Protein AF-0000000079680017 (afdb_homodimer)

Radius of gyration: 21.48 Å; Cα contacts (8 Å, |Δi|>4): 346; chains: 2; bounding box: 79×41×49 Å

Structure (mmCIF, N/CA/C/O backbone):
data_AF-0000000079680017-model_v1
#
loop_
_entity.id
_entity.type
_entity.pdbx_description
1 polymer 'Transcription factor'
#
loop_
_atom_site.group_PDB
_atom_site.id
_atom_site.type_symbol
_atom_site.label_atom_id
_atom_site.label_alt_id
_atom_site.label_comp_id
_atom_site.label_asym_id
_atom_site.label_entity_id
_atom_site.label_seq_id
_atom_site.pdbx_PDB_ins_code
_atom_site.Cartn_x
_atom_site.Cartn_y
_atom_site.Cartn_z
_atom_site.occupancy
_atom_site.B_iso_or_equiv
_atom_site.auth_seq_id
_atom_site.auth_comp_id
_atom_site.auth_asym_id
_atom_site.auth_atom_id
_atom_site.pdbx_PDB_model_num
ATOM 1 N N . MET A 1 1 ? -31.656 16.672 -11.367 1 23.44 1 MET A N 1
ATOM 2 C CA . MET A 1 1 ? -30.438 17.219 -11.977 1 23.44 1 MET A CA 1
ATOM 3 C C . MET A 1 1 ? -29.219 16.422 -11.547 1 23.44 1 MET A C 1
ATOM 5 O O . MET A 1 1 ? -28.984 16.234 -10.352 1 23.44 1 MET A O 1
ATOM 9 N N . VAL A 1 2 ? -28.859 15.5 -12.406 1 26.84 2 VAL A N 1
ATOM 10 C CA . VAL A 1 2 ? -27.828 14.5 -12.203 1 26.84 2 VAL A CA 1
ATOM 11 C C . VAL A 1 2 ? -26.469 15.195 -12.023 1 26.84 2 VAL A C 1
ATOM 13 O O . VAL A 1 2 ? -26.031 15.953 -12.891 1 26.84 2 VAL A O 1
ATOM 16 N N . ARG A 1 3 ? -26.078 15.547 -10.734 1 25.55 3 ARG A N 1
ATOM 17 C CA . ARG A 1 3 ? -24.781 16.156 -10.438 1 25.55 3 ARG A CA 1
ATOM 18 C C . ARG A 1 3 ? -23.641 15.266 -10.922 1 25.55 3 ARG A C 1
ATOM 20 O O . ARG A 1 3 ? -23.531 14.102 -10.531 1 25.55 3 ARG A O 1
ATOM 27 N N . SER A 1 4 ? -23.25 15.398 -12.188 1 27.03 4 SER A N 1
ATOM 28 C CA . SER A 1 4 ? -22.094 14.734 -12.789 1 27.03 4 SER A CA 1
ATOM 29 C C . SER A 1 4 ? -20.828 14.984 -11.977 1 27.03 4 SER A C 1
ATOM 31 O O . SER A 1 4 ? -20.422 16.141 -11.773 1 27.03 4 SER A O 1
ATOM 33 N N . GLY A 1 5 ? -20.734 14.297 -10.898 1 27.5 5 GLY A N 1
ATOM 34 C CA . GLY A 1 5 ? -19.516 14.367 -10.117 1 27.5 5 GLY A CA 1
ATOM 35 C C . GLY A 1 5 ? -18.266 14.156 -10.945 1 27.5 5 GLY A C 1
ATOM 36 O O . GLY A 1 5 ? -18.172 13.188 -11.703 1 27.5 5 GLY A O 1
ATOM 37 N N . THR A 1 6 ? -17.656 15.25 -11.438 1 24.42 6 THR A N 1
ATOM 38 C CA . THR A 1 6 ? -16.406 15.359 -12.18 1 24.42 6 THR A CA 1
ATOM 39 C C . THR A 1 6 ? -15.266 14.672 -11.438 1 24.42 6 THR A C 1
ATOM 41 O O . THR A 1 6 ? -14.984 15 -10.281 1 24.42 6 THR A O 1
ATOM 44 N N . ILE A 1 7 ? -15.094 13.453 -11.727 1 28.16 7 ILE A N 1
ATOM 45 C CA . ILE A 1 7 ? -13.938 12.711 -11.242 1 28.16 7 ILE A CA 1
ATOM 46 C C . ILE A 1 7 ? -12.648 13.422 -11.656 1 28.16 7 ILE A C 1
ATOM 48 O O . ILE A 1 7 ? -12.367 13.562 -12.852 1 28.16 7 ILE A O 1
ATOM 52 N N . LYS A 1 8 ? -12.211 14.43 -10.82 1 26.89 8 LYS A N 1
ATOM 53 C CA . LYS A 1 8 ? -10.93 15.094 -11.078 1 26.89 8 LYS A CA 1
ATOM 54 C C . L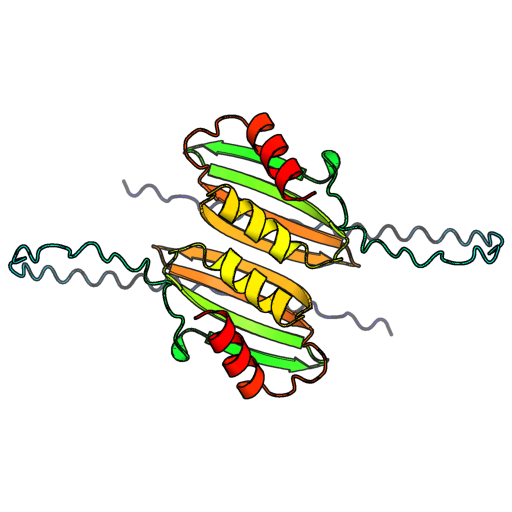YS A 1 8 ? -9.781 14.086 -11.07 1 26.89 8 LYS A C 1
ATOM 56 O O . LYS A 1 8 ? -9.555 13.406 -10.07 1 26.89 8 LYS A O 1
ATOM 61 N N . ILE A 1 9 ? -9.469 13.578 -12.258 1 30.38 9 ILE A N 1
ATOM 62 C CA . ILE A 1 9 ? -8.281 12.773 -12.5 1 30.38 9 ILE A CA 1
ATOM 63 C C . ILE A 1 9 ? -7.031 13.586 -12.156 1 30.38 9 ILE A C 1
ATOM 65 O O . ILE A 1 9 ? -6.816 14.672 -12.695 1 30.38 9 ILE A O 1
ATOM 69 N N . VAL A 1 10 ? -6.629 13.516 -10.953 1 24.61 10 VAL A N 1
ATOM 70 C CA . VAL A 1 10 ? -5.387 14.203 -10.625 1 24.61 10 VAL A CA 1
ATOM 71 C C . VAL A 1 10 ? -4.227 13.57 -11.391 1 24.61 10 VAL A C 1
ATOM 73 O O . VAL A 1 10 ? -4.027 12.352 -11.336 1 24.61 10 VAL A O 1
ATOM 76 N N . LYS A 1 11 ? -3.82 14.133 -12.453 1 26.61 11 LYS A N 1
ATOM 77 C CA . LYS A 1 11 ? -2.643 13.852 -13.266 1 26.61 11 LYS A CA 1
ATOM 78 C C . LYS A 1 11 ? -1.361 14.008 -12.453 1 26.61 11 LYS A C 1
ATOM 80 O O . LYS A 1 11 ? -1.101 15.078 -11.898 1 26.61 11 LYS A O 1
ATOM 85 N N . VAL A 1 12 ? -1.026 12.914 -11.789 1 24.23 12 VAL A N 1
ATOM 86 C CA . VAL A 1 12 ? 0.27 13 -11.125 1 24.23 12 VAL A CA 1
ATOM 87 C C . VAL A 1 12 ? 1.385 13.016 -12.172 1 24.23 12 VAL A C 1
ATOM 89 O O . VAL A 1 12 ? 1.521 12.078 -12.961 1 24.23 12 VAL A O 1
ATOM 92 N N . ASP A 1 13 ? 1.699 14.109 -12.648 1 27.42 13 ASP A N 1
ATOM 93 C CA . ASP A 1 13 ? 2.852 14.305 -13.523 1 27.42 13 ASP A CA 1
ATOM 94 C C . ASP A 1 13 ? 4.152 13.969 -12.797 1 27.42 13 ASP A C 1
ATOM 96 O O . ASP A 1 13 ? 4.465 14.57 -11.766 1 27.42 13 ASP A O 1
ATOM 100 N N . VAL A 1 14 ? 4.441 12.719 -12.812 1 27.14 14 VAL A N 1
ATOM 101 C CA . VAL A 1 14 ? 5.77 12.352 -12.344 1 27.14 14 VAL A CA 1
ATOM 102 C C . VAL A 1 14 ? 6.832 13.023 -13.211 1 27.14 14 VAL A C 1
ATOM 104 O O . VAL A 1 14 ? 6.891 12.789 -14.422 1 27.14 14 VAL A O 1
ATOM 107 N N . ILE A 1 15 ? 7.137 14.25 -12.961 1 27.34 15 ILE A N 1
ATOM 108 C CA . ILE A 1 15 ? 8.156 15.008 -13.664 1 27.34 15 ILE A CA 1
ATOM 109 C C . ILE A 1 15 ? 9.492 14.273 -13.594 1 27.34 15 ILE A C 1
ATOM 111 O O . ILE A 1 15 ? 9.938 13.891 -12.508 1 27.34 15 ILE A O 1
ATOM 115 N N . ASP A 1 16 ? 9.891 13.531 -14.508 1 26.55 16 ASP A N 1
ATOM 116 C CA . ASP A 1 16 ? 11.195 12.914 -14.727 1 26.55 16 ASP A CA 1
ATOM 117 C C . ASP A 1 16 ? 12.297 13.969 -14.773 1 26.55 16 ASP A C 1
ATOM 119 O O . ASP A 1 16 ? 12.438 14.68 -15.766 1 26.55 16 ASP A O 1
ATOM 123 N N . ALA A 1 17 ? 12.445 14.758 -13.719 1 26.78 17 ALA A N 1
ATOM 124 C CA . ALA A 1 17 ? 13.539 15.719 -13.82 1 26.78 17 ALA A CA 1
ATOM 125 C C . ALA A 1 17 ? 14.883 15.008 -13.945 1 26.78 17 ALA A C 1
ATOM 127 O O . ALA A 1 17 ? 15.391 14.461 -12.961 1 26.78 17 ALA A O 1
ATOM 128 N N . MET A 1 18 ? 15.203 14.156 -14.859 1 25.06 18 MET A N 1
ATOM 129 C CA . MET A 1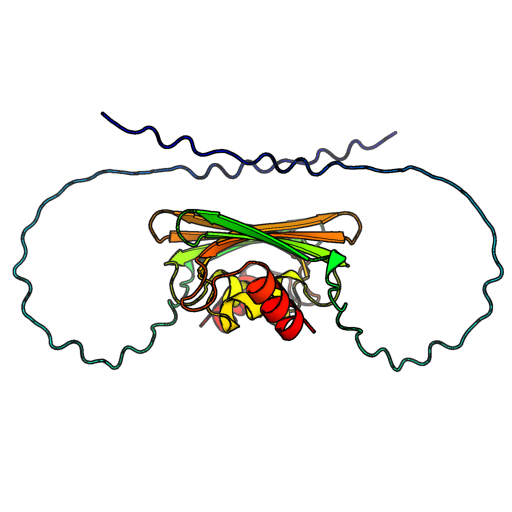 18 ? 16.531 13.586 -15.031 1 25.06 18 MET A CA 1
ATOM 130 C C . MET A 1 18 ? 17.578 14.688 -15.234 1 25.06 18 MET A C 1
ATOM 132 O O . MET A 1 18 ? 17.5 15.43 -16.219 1 25.06 18 MET A O 1
ATOM 136 N N . ASP A 1 19 ? 17.859 15.5 -14.211 1 26 19 ASP A N 1
ATOM 137 C CA . ASP A 1 19 ? 19.016 16.406 -14.258 1 26 19 ASP A CA 1
ATOM 138 C C . ASP A 1 19 ? 20.297 15.633 -14.508 1 26 19 ASP A C 1
ATOM 140 O O . ASP A 1 19 ? 20.625 14.688 -13.781 1 26 19 ASP A O 1
ATOM 144 N N . ASN A 1 20 ? 20.766 15.516 -15.68 1 24.14 20 ASN A N 1
ATOM 145 C CA . ASN A 1 20 ? 21.969 14.906 -16.234 1 24.14 20 ASN A CA 1
ATOM 146 C C . ASN A 1 20 ? 23.234 15.539 -15.672 1 24.14 20 ASN A C 1
ATOM 148 O O . ASN A 1 20 ? 23.875 16.359 -16.328 1 24.14 20 ASN A O 1
ATOM 152 N N . GLN A 1 21 ? 23.234 16.109 -14.438 1 23.5 21 GLN A N 1
ATOM 153 C CA . GLN A 1 21 ? 24.469 16.844 -14.18 1 23.5 21 GLN A CA 1
ATOM 154 C C . GLN A 1 21 ? 25.656 15.898 -14.008 1 23.5 21 GLN A C 1
ATOM 156 O O . GLN A 1 21 ? 25.625 15.016 -13.148 1 23.5 21 GLN A O 1
ATOM 161 N N . SER A 1 22 ? 26.484 15.664 -14.969 1 26.75 22 SER A N 1
ATOM 162 C CA . SER A 1 22 ? 27.641 14.805 -15.164 1 26.75 22 SER A CA 1
ATOM 163 C C . SER A 1 22 ? 28.797 15.219 -14.258 1 26.75 22 SER A C 1
ATOM 165 O O . SER A 1 22 ? 29.906 14.703 -14.375 1 26.75 22 SER A O 1
ATOM 167 N N . ALA A 1 23 ? 28.734 16 -13.203 1 26.02 23 ALA A N 1
ATOM 168 C CA . ALA A 1 23 ? 30.062 16.469 -12.812 1 26.02 23 ALA A CA 1
ATOM 169 C C . ALA A 1 23 ? 30.891 15.328 -12.203 1 26.02 23 ALA A C 1
ATOM 171 O O . ALA A 1 23 ? 30.359 14.539 -11.414 1 26.02 23 ALA A O 1
ATOM 172 N N . THR A 1 24 ? 32.062 14.875 -12.742 1 25.61 24 THR A N 1
ATOM 173 C CA . THR A 1 24 ? 33.031 13.805 -12.641 1 25.61 24 THR A CA 1
ATOM 174 C C . THR A 1 24 ? 33.906 13.977 -11.391 1 25.61 24 THR A C 1
ATOM 176 O O . THR A 1 24 ? 34.781 13.164 -11.117 1 25.61 24 THR A O 1
ATOM 179 N N . THR A 1 25 ? 33.594 14.727 -10.242 1 26.61 25 THR A N 1
ATOM 180 C CA . THR A 1 25 ? 34.75 14.984 -9.391 1 26.61 25 THR A CA 1
ATOM 181 C C . THR A 1 25 ? 35.219 13.711 -8.688 1 26.61 25 THR A C 1
ATOM 183 O O . THR A 1 25 ? 34.406 12.844 -8.367 1 26.61 25 THR A O 1
ATOM 186 N N . SER A 1 26 ? 36.562 13.32 -8.75 1 27.28 26 SER A N 1
ATOM 187 C CA . SER A 1 26 ? 37.438 12.18 -8.461 1 27.28 26 SER A CA 1
ATOM 188 C C . SER A 1 26 ? 37.656 12.031 -6.965 1 27.28 26 SER A C 1
ATOM 190 O O . SER A 1 26 ? 38.594 11.312 -6.547 1 27.28 26 SER A O 1
ATOM 192 N N . GLU A 1 27 ? 36.875 12.492 -6.031 1 26.5 27 GLU A N 1
ATOM 193 C CA . GLU A 1 27 ? 37.438 12.523 -4.695 1 26.5 27 GLU A CA 1
ATOM 194 C C . GLU A 1 27 ? 37.844 11.117 -4.238 1 26.5 27 GLU A C 1
ATOM 196 O O . GLU A 1 27 ? 37.312 10.125 -4.727 1 26.5 27 GLU A O 1
ATOM 201 N N . GLU A 1 28 ? 38.906 11.078 -3.283 1 32.44 28 GLU A N 1
ATOM 202 C CA . GLU A 1 28 ? 39.781 10.18 -2.537 1 32.44 28 GLU A CA 1
ATOM 203 C C . GLU A 1 28 ? 38.969 9.305 -1.577 1 32.44 28 GLU A C 1
ATOM 205 O O . GLU A 1 28 ? 38.188 9.805 -0.792 1 32.44 28 GLU A O 1
ATOM 210 N N . VAL A 1 29 ? 38.875 8.047 -1.928 1 27.75 29 VAL A N 1
ATOM 211 C CA . VAL A 1 29 ? 38.062 7 -1.32 1 27.75 29 VAL A CA 1
ATOM 212 C C . VAL A 1 29 ? 38.719 6.527 -0.02 1 27.75 29 VAL A C 1
ATOM 214 O O . VAL A 1 29 ? 39.75 5.852 -0.042 1 27.75 29 VAL A O 1
ATOM 217 N N . ALA A 1 30 ? 39.094 7.312 1.019 1 25.44 30 ALA A N 1
ATOM 218 C CA . ALA A 1 30 ? 39.531 6.688 2.262 1 25.44 30 ALA A CA 1
ATOM 219 C C . ALA A 1 30 ? 38.594 5.555 2.67 1 25.44 30 ALA A C 1
ATOM 221 O O . ALA A 1 30 ? 37.375 5.648 2.482 1 25.44 30 ALA A O 1
ATOM 222 N N . ALA A 1 31 ? 39.188 4.348 2.98 1 25.69 31 ALA A N 1
ATOM 223 C CA . ALA A 1 31 ? 38.594 3.061 3.312 1 25.69 31 ALA A CA 1
ATOM 224 C C . ALA A 1 31 ? 37.906 3.119 4.668 1 25.69 31 ALA A C 1
ATOM 226 O O . ALA A 1 31 ? 38.562 3.111 5.711 1 25.69 31 ALA A O 1
ATOM 227 N N . ALA A 1 32 ? 37.125 4.059 5.086 1 29.03 32 ALA A N 1
ATOM 228 C CA . ALA A 1 32 ? 36.438 3.959 6.367 1 29.03 32 ALA A CA 1
ATOM 229 C C . ALA A 1 32 ? 35.781 2.588 6.539 1 29.03 32 ALA A C 1
ATOM 231 O O . ALA A 1 32 ? 35.281 2.004 5.57 1 29.03 32 ALA A O 1
ATOM 232 N N . ARG A 1 33 ? 36.312 1.789 7.43 1 28.56 33 ARG A N 1
ATOM 233 C CA . ARG A 1 33 ? 35.75 0.515 7.855 1 28.56 33 ARG A CA 1
ATOM 234 C C . ARG A 1 33 ? 34.25 0.655 8.148 1 28.56 33 ARG A C 1
ATOM 236 O O . ARG A 1 33 ? 33.844 1.621 8.789 1 28.56 33 ARG A O 1
ATOM 243 N N . PRO A 1 34 ? 33.438 0.034 7.332 1 32.44 34 PRO A N 1
ATOM 244 C CA . PRO A 1 34 ? 31.984 0.146 7.586 1 32.44 34 PRO A CA 1
ATOM 245 C C . PRO A 1 34 ? 31.578 -0.479 8.914 1 32.44 34 PRO A C 1
ATOM 247 O O . PRO A 1 34 ? 32.062 -1.558 9.273 1 32.44 34 PRO A O 1
ATOM 250 N N . SER A 1 35 ? 31.891 0.08 10.109 1 32.31 35 SER A N 1
ATOM 251 C CA . SER A 1 35 ? 31.125 -0.355 11.273 1 32.31 35 SER A CA 1
ATOM 252 C C . SER A 1 35 ? 29.719 -0.771 10.891 1 32.31 35 SER A C 1
ATOM 254 O O . SER A 1 35 ? 29.016 -0.024 10.211 1 32.31 35 SER A O 1
ATOM 256 N N . ASN A 1 36 ? 29.562 -2.033 10.672 1 29.36 36 ASN A N 1
ATOM 257 C CA . ASN A 1 36 ? 28.344 -2.752 10.328 1 29.36 36 ASN A CA 1
ATOM 258 C C . ASN A 1 36 ? 27.203 -2.383 11.266 1 29.36 36 ASN A C 1
ATOM 260 O O . ASN A 1 36 ? 26.312 -3.201 11.523 1 29.36 36 ASN A O 1
ATOM 264 N N . SER A 1 37 ? 27.438 -1.745 12.422 1 33.41 37 SER A N 1
ATOM 265 C CA . SER A 1 37 ? 26.141 -1.511 13.055 1 33.41 37 SER A CA 1
ATOM 266 C C . SER A 1 37 ? 25.094 -1.1 12.023 1 33.41 37 SER A C 1
ATOM 268 O O . SER A 1 37 ? 25.016 0.066 11.633 1 33.41 37 SER A O 1
ATOM 270 N N . SER A 1 38 ? 25.156 -1.755 10.945 1 33.28 38 SER A N 1
ATOM 271 C CA . SER A 1 38 ? 24.125 -1.443 9.961 1 33.28 38 SER A CA 1
ATOM 272 C C . SER A 1 38 ? 22.766 -1.264 10.625 1 33.28 38 SER A C 1
ATOM 274 O O . SER A 1 38 ? 22.141 -2.236 11.07 1 33.28 38 SER A O 1
ATOM 276 N N . SER A 1 39 ? 22.656 -0.594 11.75 1 34.12 39 SER A N 1
ATOM 277 C CA . SER A 1 39 ? 21.297 -0.156 12.086 1 34.12 39 SER A CA 1
ATOM 278 C C . SER A 1 39 ? 20.422 -0.096 10.844 1 34.12 39 SER A C 1
ATOM 280 O O . SER A 1 39 ? 20.719 0.622 9.891 1 34.12 39 SER A O 1
ATOM 282 N N . ALA A 1 40 ? 20 -1.163 10.289 1 36.28 40 ALA A N 1
ATOM 283 C CA . ALA A 1 40 ? 18.969 -0.996 9.281 1 36.28 40 ALA A CA 1
ATOM 284 C C . ALA A 1 40 ? 18.266 0.35 9.438 1 36.28 40 ALA A C 1
ATOM 286 O O . ALA A 1 40 ? 17.484 0.545 10.375 1 36.28 40 ALA A O 1
ATOM 287 N N . ALA A 1 41 ? 18.906 1.464 9.406 1 40.25 41 ALA A N 1
ATOM 288 C CA . ALA A 1 41 ? 18.422 2.844 9.359 1 40.25 41 ALA A CA 1
ATOM 289 C C . ALA A 1 41 ? 17.031 2.918 8.758 1 40.25 41 ALA A C 1
ATOM 291 O O . ALA A 1 41 ? 16.844 2.635 7.574 1 40.25 41 ALA A O 1
ATOM 292 N N . THR A 1 42 ? 16.156 2.209 9.461 1 51.56 42 THR A N 1
ATOM 293 C CA . THR A 1 42 ? 14.805 2.549 9.023 1 51.56 42 THR A CA 1
ATOM 294 C C . THR A 1 42 ? 14.75 3.975 8.484 1 51.56 42 THR A C 1
ATOM 296 O O . THR A 1 42 ? 15.242 4.906 9.125 1 51.56 42 THR A O 1
ATOM 299 N N . ALA A 1 43 ? 14.953 4.102 7.223 1 59.97 43 ALA A N 1
ATOM 300 C CA . ALA A 1 43 ? 14.898 5.406 6.57 1 59.97 43 ALA A CA 1
ATOM 301 C C . ALA A 1 43 ? 13.898 6.328 7.27 1 59.97 43 ALA A C 1
ATOM 303 O O . ALA A 1 43 ? 12.695 6.074 7.254 1 59.97 43 ALA A O 1
ATOM 304 N N . ARG A 1 44 ? 14.375 7 8.289 1 75.06 44 ARG A N 1
ATOM 305 C CA . ARG A 1 44 ? 13.57 8 8.984 1 75.06 44 ARG A CA 1
ATOM 306 C C . ARG A 1 44 ? 12.969 9 8.008 1 75.06 44 ARG A C 1
ATOM 308 O O . ARG A 1 44 ? 13.633 9.43 7.062 1 75.06 44 ARG A O 1
ATOM 315 N N . ILE A 1 45 ? 11.688 9 8.055 1 85.75 45 ILE A N 1
ATOM 316 C CA . ILE A 1 45 ? 11 10.016 7.254 1 85.75 45 ILE A CA 1
ATOM 317 C C . ILE A 1 45 ? 11.055 11.359 7.969 1 85.75 45 ILE A C 1
ATOM 319 O O . ILE A 1 45 ? 10.688 11.461 9.141 1 85.75 45 ILE A O 1
ATOM 323 N N . SER A 1 46 ? 11.664 12.289 7.348 1 87.62 46 SER A N 1
ATOM 324 C CA . SER A 1 46 ? 11.656 13.641 7.891 1 87.62 46 SER A CA 1
ATOM 325 C C . SER A 1 46 ? 10.367 14.375 7.531 1 87.62 46 SER A C 1
ATOM 327 O O . SER A 1 46 ? 9.625 13.945 6.648 1 87.62 46 SER A O 1
ATOM 329 N N . ASP A 1 47 ? 10.18 15.492 8.211 1 88.88 47 ASP A N 1
ATOM 330 C CA . ASP A 1 47 ? 8.992 16.312 8.008 1 88.88 47 ASP A CA 1
ATOM 331 C C . ASP A 1 47 ? 8.883 16.766 6.551 1 88.88 47 ASP A C 1
ATOM 333 O O . ASP A 1 47 ? 7.781 16.844 6 1 88.88 47 ASP A O 1
ATOM 337 N N . GLN A 1 48 ? 10.039 17 5.973 1 88.06 48 GLN A N 1
ATOM 338 C CA . GLN A 1 48 ? 10.055 17.531 4.613 1 88.06 48 GLN A CA 1
ATOM 339 C C . GLN A 1 48 ? 9.633 16.469 3.604 1 88.06 48 GLN A C 1
ATOM 341 O O . GLN A 1 48 ? 9.25 16.781 2.479 1 88.06 48 GLN A O 1
ATOM 346 N N . GLN A 1 49 ? 9.656 15.266 3.99 1 95.19 49 GLN A N 1
ATOM 347 C CA . GLN A 1 49 ? 9.359 14.156 3.086 1 95.19 49 GLN A CA 1
ATOM 348 C C . GLN A 1 49 ? 7.875 13.805 3.129 1 95.19 49 GLN A C 1
ATOM 350 O O . GLN A 1 49 ? 7.406 12.969 2.352 1 95.19 49 GLN A O 1
ATOM 355 N N . LEU A 1 50 ? 7.125 14.469 3.99 1 97.44 50 LEU A N 1
ATOM 356 C CA . LEU A 1 50 ? 5.719 14.172 4.25 1 97.44 50 LEU A CA 1
ATOM 357 C C . LEU A 1 50 ? 4.855 15.406 4 1 97.44 50 LEU A C 1
ATOM 359 O O . LEU A 1 50 ? 5.062 16.453 4.621 1 97.44 50 LEU A O 1
ATOM 363 N N . ASP A 1 51 ? 3.912 15.32 3.064 1 97.38 51 ASP A N 1
ATOM 364 C CA . ASP A 1 51 ? 2.918 16.359 2.777 1 97.38 51 ASP A CA 1
ATOM 365 C C . ASP A 1 51 ? 1.509 15.859 3.096 1 97.38 51 ASP A C 1
ATOM 367 O O . ASP A 1 51 ? 1.134 14.75 2.713 1 97.38 51 ASP A O 1
ATOM 371 N N . VAL A 1 52 ? 0.792 16.688 3.844 1 97.94 52 VAL A N 1
ATOM 372 C CA . VAL A 1 52 ? -0.565 16.344 4.262 1 97.94 52 VAL A CA 1
ATOM 373 C C . VAL A 1 52 ? -1.514 17.484 3.91 1 97.94 52 VAL A C 1
ATOM 375 O O . VAL A 1 52 ? -1.256 18.641 4.25 1 97.94 52 VAL A O 1
ATOM 378 N N . LYS A 1 53 ? -2.541 17.125 3.184 1 96.81 53 LYS A N 1
ATOM 379 C CA . LYS A 1 53 ? -3.561 18.109 2.818 1 96.81 53 LYS A CA 1
ATOM 380 C C . LYS A 1 53 ? -4.957 17.594 3.162 1 96.81 53 LYS A C 1
ATOM 382 O O . LYS A 1 53 ? -5.398 16.578 2.641 1 96.81 53 LYS A O 1
ATOM 387 N N . VAL A 1 54 ? -5.523 18.234 4.043 1 96.44 54 VAL A N 1
ATOM 388 C CA . VAL A 1 54 ? -6.902 17.891 4.371 1 96.44 54 VAL A CA 1
ATOM 389 C C . VAL A 1 54 ? -7.848 18.484 3.322 1 96.44 54 VAL A C 1
ATOM 391 O O . VAL A 1 54 ? -7.777 19.672 3.02 1 96.44 54 VAL A O 1
ATOM 394 N N . MET A 1 55 ? -8.531 17.516 2.887 1 92.12 55 MET A N 1
ATOM 395 C CA . MET A 1 55 ? -9.5 17.906 1.872 1 92.12 55 MET A CA 1
ATOM 396 C C . MET A 1 55 ? -10.898 18.016 2.473 1 92.12 55 MET A C 1
ATOM 398 O O . MET A 1 55 ? -11.078 17.844 3.682 1 92.12 55 MET A O 1
ATOM 402 N N . GLY A 1 56 ? -11.883 18.484 1.939 1 87.25 56 GLY A N 1
ATOM 403 C CA . GLY A 1 56 ? -13.258 18.484 2.41 1 87.25 56 GLY A CA 1
ATOM 404 C C . GLY A 1 56 ? -13.781 17.109 2.766 1 87.25 56 GLY A C 1
ATOM 405 O O . GLY A 1 56 ? -13.148 16.109 2.445 1 87.25 56 GLY A O 1
ATOM 406 N N . ASN A 1 57 ? -14.773 16.953 3.65 1 90.38 57 ASN A N 1
ATOM 407 C CA . ASN A 1 57 ? -15.5 15.734 3.971 1 90.38 57 ASN A CA 1
ATOM 408 C C . ASN A 1 57 ? -14.633 14.766 4.766 1 90.38 57 ASN A C 1
ATOM 410 O O . ASN A 1 57 ? -14.75 13.547 4.602 1 90.38 57 ASN A O 1
ATOM 414 N N . ASN A 1 58 ? -13.625 15.352 5.469 1 92.94 58 ASN A N 1
ATOM 415 C CA . ASN A 1 58 ? -12.734 14.586 6.34 1 92.94 58 ASN A CA 1
ATOM 416 C C . ASN A 1 58 ? -11.82 13.664 5.539 1 92.94 58 ASN A C 1
ATOM 418 O O . ASN A 1 58 ? -11.414 12.609 6.027 1 92.94 58 ASN A O 1
ATOM 422 N N . ASP A 1 59 ? -11.617 14.055 4.262 1 96.25 59 ASP A N 1
ATOM 423 C CA . ASP A 1 59 ? -10.617 13.367 3.455 1 96.25 59 ASP A CA 1
ATOM 424 C C . ASP A 1 59 ? -9.25 14.023 3.594 1 96.25 59 ASP A C 1
ATOM 426 O O . ASP A 1 59 ? -9.156 15.234 3.826 1 96.25 59 ASP A O 1
ATOM 430 N N . VAL A 1 60 ? -8.305 13.219 3.42 1 97.94 60 VAL A N 1
ATOM 431 C CA . VAL A 1 60 ? -6.945 13.742 3.469 1 97.94 60 VAL A CA 1
ATOM 432 C C . VAL A 1 60 ? -6.121 13.133 2.336 1 97.94 60 VAL A C 1
ATOM 434 O O . VAL A 1 60 ? -6.27 11.953 2.012 1 97.94 60 VAL A O 1
ATOM 437 N N . MET A 1 61 ? -5.297 13.93 1.751 1 98 61 MET A N 1
ATOM 438 C CA . MET A 1 61 ? -4.23 13.484 0.856 1 98 61 MET A CA 1
ATOM 439 C C . MET A 1 61 ? -2.887 13.461 1.578 1 98 61 MET A C 1
ATOM 441 O O . MET A 1 61 ? -2.5 14.453 2.207 1 98 61 MET A O 1
ATOM 445 N N . ILE A 1 62 ? -2.203 12.359 1.508 1 98.31 62 ILE A N 1
ATOM 446 C CA . ILE A 1 62 ? -0.885 12.172 2.104 1 98.31 62 ILE A CA 1
ATOM 447 C C . ILE A 1 62 ? 0.126 11.812 1.017 1 98.31 62 ILE A C 1
ATOM 449 O O . ILE A 1 62 ? -0.095 10.883 0.234 1 98.31 62 ILE A O 1
ATOM 453 N N . ARG A 1 63 ? 1.145 12.578 0.998 1 98.31 63 ARG A N 1
ATOM 454 C CA . ARG A 1 63 ? 2.238 12.273 0.079 1 98.31 63 ARG A CA 1
ATOM 455 C C . ARG A 1 63 ? 3.551 12.086 0.833 1 98.31 63 ARG A C 1
ATOM 457 O O . ARG A 1 63 ? 3.928 12.93 1.653 1 98.31 63 ARG A O 1
ATOM 464 N N . VAL A 1 64 ? 4.203 10.953 0.554 1 98.19 64 VAL A N 1
ATOM 465 C CA . VAL A 1 64 ? 5.473 10.641 1.201 1 98.19 64 VAL A CA 1
ATOM 466 C C . VAL A 1 64 ? 6.52 10.305 0.144 1 98.19 64 VAL A C 1
ATOM 468 O O . VAL A 1 64 ? 6.246 9.547 -0.789 1 98.19 64 VAL A O 1
ATOM 471 N N . GLN A 1 65 ? 7.613 10.883 0.241 1 97 65 GLN A N 1
ATOM 472 C CA . GLN A 1 65 ? 8.766 10.539 -0.589 1 97 65 GLN A CA 1
ATOM 473 C C . GLN A 1 65 ? 9.93 10.039 0.261 1 97 65 GLN A C 1
ATOM 475 O O . GLN A 1 65 ? 10.281 10.656 1.265 1 97 65 GLN A O 1
ATOM 480 N N . SER A 1 66 ? 10.461 8.883 -0.16 1 96.44 66 SER A N 1
ATOM 481 C CA . SER A 1 66 ? 11.586 8.32 0.579 1 96.44 66 SER A CA 1
ATOM 482 C C . SER A 1 66 ? 12.391 7.359 -0.291 1 96.44 66 SER A C 1
ATOM 484 O O . SER A 1 66 ? 11.977 7.027 -1.404 1 96.44 66 SER A O 1
ATOM 486 N N . GLU A 1 67 ? 13.547 7.012 0.234 1 95.25 67 GLU A N 1
ATOM 487 C CA . GLU A 1 67 ? 14.258 5.91 -0.41 1 95.25 67 GLU A CA 1
ATOM 488 C C . GLU A 1 67 ? 13.453 4.617 -0.34 1 95.25 67 GLU A C 1
ATOM 490 O O . GLU A 1 67 ? 12.719 4.391 0.621 1 95.25 67 GLU A O 1
ATOM 495 N N . ASN A 1 68 ? 13.648 3.846 -1.369 1 95.75 68 ASN A N 1
ATOM 496 C CA . ASN A 1 68 ? 12.969 2.557 -1.407 1 95.75 68 ASN A CA 1
ATOM 497 C C . ASN A 1 68 ? 13.75 1.488 -0.646 1 95.75 68 ASN A C 1
ATOM 499 O O . ASN A 1 68 ? 14.188 0.495 -1.233 1 95.75 68 ASN A O 1
ATOM 503 N N . VAL A 1 69 ? 13.922 1.781 0.644 1 94.75 69 VAL A N 1
ATOM 504 C CA . VAL A 1 69 ? 14.602 0.853 1.542 1 94.75 69 VAL A CA 1
ATOM 505 C C . VAL A 1 69 ? 13.68 0.502 2.713 1 94.75 69 VAL A C 1
ATOM 507 O O . VAL A 1 69 ? 12.898 1.338 3.164 1 94.75 69 VAL A O 1
ATOM 510 N N . ASN A 1 70 ? 13.625 -0.714 3.035 1 95.62 70 ASN A N 1
ATOM 511 C CA . ASN A 1 70 ? 12.914 -1.212 4.211 1 95.62 70 ASN A CA 1
ATOM 512 C C . ASN A 1 70 ? 11.406 -1.135 4.027 1 95.62 70 ASN A C 1
ATOM 514 O O . ASN A 1 70 ? 10.68 -0.748 4.949 1 95.62 70 ASN A O 1
ATOM 518 N N . TYR A 1 71 ? 10.938 -1.419 2.945 1 97.75 71 TYR A N 1
ATOM 519 C CA . TYR A 1 71 ? 9.531 -1.635 2.621 1 97.75 71 TYR A CA 1
ATOM 520 C C . TYR A 1 71 ? 8.695 -0.409 2.973 1 97.75 71 TYR A C 1
ATOM 522 O O . TYR A 1 71 ? 7.75 -0.501 3.756 1 97.75 71 TYR A O 1
ATOM 530 N N . PRO A 1 72 ? 8.945 0.741 2.316 1 97.62 72 PRO A N 1
ATOM 531 C CA . PRO A 1 72 ? 8.297 1.99 2.713 1 97.62 72 PRO A CA 1
ATOM 532 C C . PRO A 1 72 ? 6.777 1.94 2.551 1 97.62 72 PRO A C 1
ATOM 534 O O . PRO A 1 72 ? 6.047 2.504 3.371 1 97.62 72 PRO A O 1
ATOM 537 N N . GLY A 1 73 ? 6.266 1.243 1.467 1 98.19 73 GLY A N 1
ATOM 538 C CA . GLY A 1 73 ? 4.828 1.115 1.285 1 98.19 73 GLY A CA 1
ATOM 539 C C . GLY A 1 73 ? 4.145 0.379 2.422 1 98.19 73 GLY A C 1
ATOM 540 O O . GLY A 1 73 ? 3.1 0.812 2.91 1 98.19 73 GLY A O 1
ATOM 541 N N . ALA A 1 74 ? 4.789 -0.669 2.84 1 98.44 74 ALA A N 1
ATOM 542 C CA . ALA A 1 74 ? 4.238 -1.46 3.938 1 98.44 74 ALA A CA 1
ATOM 543 C C . ALA A 1 74 ? 4.227 -0.66 5.238 1 98.44 74 ALA A C 1
ATOM 545 O O . ALA A 1 74 ? 3.248 -0.699 5.988 1 98.44 74 ALA A O 1
ATOM 546 N N . ARG A 1 75 ? 5.246 0.067 5.484 1 97.88 75 ARG A N 1
ATOM 547 C CA . ARG A 1 75 ? 5.34 0.864 6.703 1 97.88 75 ARG A CA 1
ATOM 548 C C . ARG A 1 75 ? 4.258 1.938 6.738 1 97.88 75 ARG A C 1
ATOM 550 O O . ARG A 1 75 ? 3.611 2.141 7.766 1 97.88 75 ARG A O 1
ATOM 557 N N . LEU A 1 76 ? 4.117 2.582 5.609 1 98.5 76 LEU A N 1
ATOM 558 C CA . LEU A 1 76 ? 3.111 3.637 5.562 1 98.5 76 LEU A CA 1
ATOM 559 C C . LEU A 1 76 ? 1.711 3.059 5.746 1 98.5 76 LEU A C 1
ATOM 561 O O . LEU A 1 76 ? 0.92 3.578 6.539 1 98.5 76 LEU A O 1
ATOM 565 N N . MET A 1 77 ? 1.423 1.99 5.062 1 98.62 77 MET A N 1
ATOM 566 C CA . MET A 1 77 ? 0.102 1.376 5.164 1 98.62 77 MET A CA 1
ATOM 567 C C . MET A 1 77 ? -0.168 0.898 6.586 1 98.62 77 MET A C 1
ATOM 569 O O . MET A 1 77 ? -1.289 1.015 7.082 1 98.62 77 MET A O 1
ATOM 573 N N . SER A 1 78 ? 0.841 0.413 7.23 1 98.5 78 SER A N 1
ATOM 574 C CA . SER A 1 78 ? 0.711 -0.017 8.617 1 98.5 78 SER A CA 1
ATOM 575 C C . SER A 1 78 ? 0.433 1.166 9.539 1 98.5 78 SER A C 1
ATOM 577 O O . SER A 1 78 ? -0.425 1.085 10.422 1 98.5 78 SER A O 1
ATOM 579 N N . ALA A 1 79 ? 1.169 2.232 9.305 1 98.38 79 ALA A N 1
ATOM 580 C CA . ALA A 1 79 ? 0.953 3.434 10.102 1 98.38 79 ALA A CA 1
ATOM 581 C C . ALA A 1 79 ? -0.482 3.936 9.969 1 98.38 79 ALA A C 1
ATOM 583 O O . ALA A 1 79 ? -1.12 4.293 10.961 1 98.38 79 ALA A O 1
ATOM 584 N N . LEU A 1 80 ? -0.939 3.945 8.773 1 98.31 80 LEU A N 1
ATOM 585 C CA . LEU A 1 80 ? -2.291 4.422 8.5 1 98.31 80 LEU A CA 1
ATOM 586 C C . LEU A 1 80 ? -3.328 3.529 9.172 1 98.31 80 LEU A C 1
ATOM 588 O O . LEU A 1 80 ? -4.312 4.023 9.727 1 98.31 80 LEU A O 1
ATOM 592 N N . ARG A 1 81 ? -3.098 2.246 9.133 1 98.5 81 ARG A N 1
ATOM 593 C CA . ARG A 1 81 ? -3.986 1.306 9.805 1 98.5 81 ARG A CA 1
ATOM 594 C C . ARG A 1 81 ? -4 1.549 11.312 1 98.5 81 ARG A C 1
ATOM 596 O O . ARG A 1 81 ? -5.066 1.613 11.922 1 98.5 81 ARG A O 1
ATOM 603 N N . GLU A 1 82 ? -2.852 1.668 11.844 1 98.06 82 GLU A N 1
ATOM 604 C CA . GLU A 1 82 ? -2.738 1.863 13.281 1 98.06 82 GLU A CA 1
ATOM 605 C C . GLU A 1 82 ? -3.406 3.162 13.719 1 98.06 82 GLU A C 1
ATOM 607 O O . GLU A 1 82 ? -3.932 3.254 14.828 1 98.06 82 GLU A O 1
ATOM 612 N N . LEU A 1 83 ? -3.393 4.16 12.875 1 97.5 83 LEU A N 1
ATOM 613 C CA . LEU A 1 83 ? -4.008 5.449 13.172 1 97.5 83 LEU A CA 1
ATOM 614 C C . LEU A 1 83 ? -5.469 5.473 12.734 1 97.5 83 LEU A C 1
ATOM 616 O O . LEU A 1 83 ? -6.152 6.484 12.891 1 97.5 83 LEU A O 1
ATOM 620 N N . GLU A 1 84 ? -5.906 4.43 12.133 1 97.5 84 GLU A N 1
ATOM 621 C CA . GLU A 1 84 ? -7.301 4.148 11.797 1 97.5 84 GLU A CA 1
ATOM 622 C C . GLU A 1 84 ? -7.77 4.996 10.617 1 97.5 84 GLU A C 1
ATOM 624 O O . GLU A 1 84 ? -8.938 5.391 10.555 1 97.5 84 GLU A O 1
ATOM 629 N N . PHE A 1 85 ? -6.82 5.348 9.758 1 97.62 85 PHE A N 1
ATOM 630 C CA . PHE A 1 85 ? -7.215 5.973 8.508 1 97.62 85 PHE A CA 1
ATOM 631 C C . PHE A 1 85 ? -7.895 4.961 7.586 1 97.62 85 PHE A C 1
ATOM 633 O O . PHE A 1 85 ? -7.453 3.814 7.488 1 97.62 85 PHE A O 1
ATOM 640 N N . GLN A 1 86 ? -8.922 5.387 6.996 1 97.44 86 GLN A N 1
ATOM 641 C CA . GLN A 1 86 ? -9.562 4.531 5.996 1 97.44 86 GLN A CA 1
ATOM 642 C C . GLN A 1 86 ? -9.102 4.902 4.59 1 97.44 86 GLN A C 1
ATOM 644 O O . GLN A 1 86 ? -9.562 5.895 4.02 1 97.44 86 GLN A O 1
ATOM 649 N N . VAL A 1 87 ? -8.336 4.051 3.998 1 98.44 87 VAL A N 1
ATOM 650 C CA . VAL A 1 87 ? -7.734 4.328 2.699 1 98.44 87 VAL A CA 1
ATOM 651 C C . VAL A 1 87 ? -8.734 4.023 1.588 1 98.44 87 VAL A C 1
ATOM 653 O O . VAL A 1 87 ? -9.32 2.939 1.551 1 98.44 87 VAL A O 1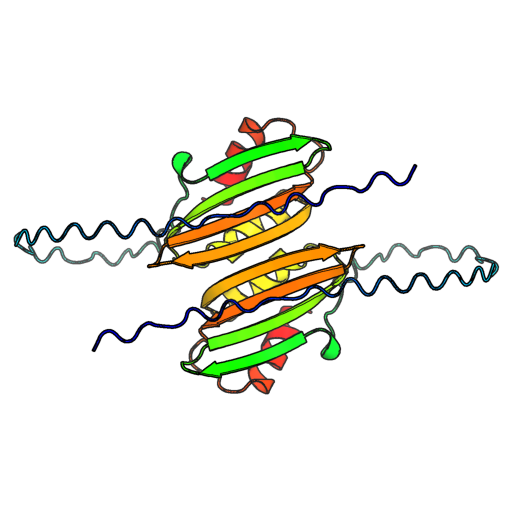
ATOM 656 N N . HIS A 1 88 ? -8.844 5.051 0.717 1 97.25 88 HIS A N 1
ATOM 657 C CA . HIS A 1 88 ? -9.703 4.867 -0.446 1 97.25 88 HIS A CA 1
ATOM 658 C C . HIS A 1 88 ? -8.883 4.762 -1.728 1 97.25 88 HIS A C 1
ATOM 660 O O . HIS A 1 88 ? -9.289 4.094 -2.68 1 97.25 88 HIS A O 1
ATOM 666 N N . HIS A 1 89 ? -7.887 5.465 -1.754 1 98.69 89 HIS A N 1
ATOM 667 C CA . HIS A 1 89 ? -6.984 5.426 -2.898 1 98.69 89 HIS A CA 1
ATOM 668 C C . HIS A 1 89 ? -5.527 5.516 -2.453 1 98.69 89 HIS A C 1
ATOM 670 O O . HIS A 1 89 ? -5.199 6.281 -1.543 1 98.69 89 HIS A O 1
ATOM 676 N N . ALA A 1 90 ? -4.75 4.688 -3.168 1 98.88 90 ALA A N 1
ATOM 677 C CA . ALA A 1 90 ? -3.307 4.781 -2.959 1 98.88 90 ALA A CA 1
ATOM 678 C C . ALA A 1 90 ? -2.545 4.488 -4.25 1 98.88 90 ALA A C 1
ATOM 680 O O . ALA A 1 90 ? -2.922 3.596 -5.008 1 98.88 90 ALA A O 1
ATOM 681 N N . SER A 1 91 ? -1.451 5.184 -4.426 1 98.81 91 SER A N 1
ATOM 682 C CA . SER A 1 91 ? -0.524 4.941 -5.527 1 98.81 91 SER A CA 1
ATOM 683 C C . SER A 1 91 ? 0.925 5.004 -5.055 1 98.81 91 SER A C 1
ATOM 685 O O . SER A 1 91 ? 1.298 5.902 -4.297 1 98.81 91 SER A O 1
ATOM 687 N N . MET A 1 92 ? 1.658 4.004 -5.492 1 98.62 92 MET A N 1
ATOM 688 C CA . MET A 1 92 ? 3.076 3.906 -5.156 1 98.62 92 MET A CA 1
ATOM 689 C C . MET A 1 92 ? 3.91 3.617 -6.402 1 98.62 92 MET A C 1
ATOM 691 O O . MET A 1 92 ? 3.508 2.822 -7.254 1 98.62 92 MET A O 1
ATOM 695 N N . SER A 1 93 ? 5.027 4.309 -6.387 1 98.69 93 SER A N 1
ATOM 696 C CA . SER A 1 93 ? 5.957 4.043 -7.48 1 98.69 93 SER A CA 1
ATOM 697 C C . SER A 1 93 ? 7.402 4.242 -7.039 1 98.69 93 SER A C 1
ATOM 699 O O . SER A 1 93 ? 7.691 5.117 -6.219 1 98.69 93 SER A O 1
ATOM 701 N N . CYS A 1 94 ? 8.242 3.443 -7.629 1 97.88 94 CYS A N 1
ATOM 702 C CA . CYS A 1 94 ? 9.68 3.57 -7.398 1 97.88 94 CYS A CA 1
ATOM 703 C C . CYS A 1 94 ? 10.398 3.971 -8.68 1 97.88 94 CYS A C 1
ATOM 705 O O . CYS A 1 94 ? 10.352 3.25 -9.672 1 97.88 94 CYS A O 1
ATOM 707 N N . VAL A 1 95 ? 11.086 5.152 -8.586 1 96.5 95 VAL A N 1
ATOM 708 C CA . VAL A 1 95 ? 11.875 5.668 -9.703 1 96.5 95 VAL A CA 1
ATOM 709 C C . VAL A 1 95 ? 13.297 5.98 -9.234 1 96.5 95 VAL A C 1
ATOM 711 O O . VAL A 1 95 ? 13.492 6.805 -8.344 1 96.5 95 VAL A O 1
ATOM 714 N N . ASN A 1 96 ? 14.18 5.238 -9.734 1 95.75 96 ASN A N 1
ATOM 715 C CA . ASN A 1 96 ? 15.586 5.43 -9.414 1 95.75 96 ASN A CA 1
ATOM 716 C C . ASN A 1 96 ? 15.844 5.32 -7.91 1 95.75 96 ASN A C 1
ATOM 718 O O . ASN A 1 96 ? 16.531 6.16 -7.332 1 95.75 96 ASN A O 1
ATOM 722 N N . GLY A 1 97 ? 15.148 4.441 -7.309 1 94.88 97 GLY A N 1
ATOM 723 C CA . GLY A 1 97 ? 15.375 4.172 -5.895 1 94.88 97 GLY A CA 1
ATOM 724 C C . GLY A 1 97 ? 14.531 5.035 -4.98 1 94.88 97 GLY A C 1
ATOM 725 O O . GLY A 1 97 ? 14.523 4.832 -3.764 1 94.88 97 GLY A O 1
ATOM 726 N N . LEU A 1 98 ? 13.836 6.02 -5.633 1 96.62 98 LEU A N 1
ATOM 727 C CA . LEU A 1 98 ? 12.969 6.902 -4.859 1 96.62 98 LEU A CA 1
ATOM 728 C C . LEU A 1 98 ? 11.531 6.391 -4.859 1 96.62 98 LEU A C 1
ATOM 730 O O . LEU A 1 98 ? 10.945 6.184 -5.922 1 96.62 98 LEU A O 1
ATOM 734 N N . MET A 1 99 ? 11.008 6.215 -3.643 1 97.5 99 MET A N 1
ATOM 735 C CA . MET A 1 99 ? 9.625 5.777 -3.492 1 97.5 99 MET A CA 1
ATOM 736 C C . MET A 1 99 ? 8.688 6.973 -3.309 1 97.5 99 MET A C 1
ATOM 738 O O . MET A 1 99 ? 8.883 7.777 -2.393 1 97.5 99 MET A O 1
ATOM 742 N N . LEU A 1 100 ? 7.719 7.051 -4.258 1 98.56 100 LEU A N 1
ATOM 743 C CA . LEU A 1 100 ? 6.66 8.047 -4.18 1 98.56 100 LEU A CA 1
ATOM 744 C C . LEU A 1 100 ? 5.332 7.402 -3.787 1 98.56 100 LEU A C 1
ATOM 746 O O . LEU A 1 100 ? 4.898 6.438 -4.418 1 98.56 100 LEU A O 1
ATOM 750 N N . GLN A 1 101 ? 4.758 7.859 -2.711 1 98.56 101 GLN A N 1
ATOM 751 C CA . GLN A 1 101 ? 3.508 7.305 -2.207 1 98.56 101 GLN A CA 1
ATOM 752 C C . GLN A 1 101 ? 2.445 8.391 -2.059 1 98.56 101 GLN A C 1
ATOM 754 O O . GLN A 1 101 ? 2.646 9.367 -1.343 1 98.56 101 GLN A O 1
ATOM 759 N N . ASP A 1 102 ? 1.357 8.266 -2.752 1 98.75 102 ASP A N 1
ATOM 760 C CA . ASP A 1 102 ? 0.203 9.156 -2.65 1 98.75 102 ASP A CA 1
ATOM 761 C C . ASP A 1 102 ? -1.022 8.406 -2.133 1 98.75 102 ASP A C 1
ATOM 763 O O . ASP A 1 102 ? -1.436 7.402 -2.721 1 98.75 102 ASP A O 1
ATOM 767 N N . ILE A 1 103 ? -1.574 8.914 -1.066 1 98.75 103 ILE A N 1
ATOM 768 C CA . ILE A 1 103 ? -2.684 8.242 -0.402 1 98.75 103 ILE A CA 1
ATOM 769 C C . ILE A 1 103 ? -3.848 9.211 -0.22 1 98.75 103 ILE A C 1
ATOM 771 O O . ILE A 1 103 ? -3.645 10.367 0.145 1 98.75 103 ILE A O 1
ATOM 775 N N . VAL A 1 104 ? -5.012 8.734 -0.506 1 98.44 104 VAL A N 1
ATOM 776 C CA . VAL A 1 104 ? -6.25 9.406 -0.116 1 98.44 104 VAL A CA 1
ATOM 777 C C . VAL A 1 104 ? -7 8.555 0.903 1 98.44 104 VAL A C 1
ATOM 779 O O . VAL A 1 104 ? -7.234 7.363 0.676 1 98.44 104 VAL A O 1
ATOM 782 N N . ALA A 1 105 ? -7.336 9.172 2.021 1 98.38 105 ALA A N 1
ATOM 783 C CA . ALA A 1 105 ? -7.961 8.414 3.104 1 98.38 105 ALA A CA 1
ATOM 784 C C . ALA A 1 105 ? -8.969 9.273 3.861 1 98.38 105 ALA A C 1
ATOM 786 O O . ALA A 1 105 ? -8.969 10.5 3.736 1 98.38 105 ALA A O 1
ATOM 787 N N . LYS A 1 106 ? -9.867 8.602 4.559 1 97.06 106 LYS A N 1
ATOM 788 C CA . LYS A 1 106 ? -10.719 9.273 5.539 1 97.06 106 LYS A CA 1
ATOM 789 C C . LYS A 1 106 ? -9.992 9.445 6.871 1 97.06 106 LYS A C 1
ATOM 791 O O . LYS A 1 106 ? -9.344 8.516 7.355 1 97.06 106 LYS A O 1
ATOM 796 N N . ILE A 1 107 ? -10.078 10.602 7.32 1 97.25 107 ILE A N 1
ATOM 797 C CA . ILE A 1 107 ? -9.445 10.922 8.594 1 97.25 107 ILE A CA 1
ATOM 798 C C . ILE A 1 107 ? -10.25 10.312 9.734 1 97.25 107 ILE A C 1
ATOM 800 O O . ILE A 1 107 ? -11.477 10.477 9.805 1 97.25 107 ILE A O 1
ATOM 804 N N . PRO A 1 108 ? -9.602 9.555 10.617 1 94.75 108 PRO A N 1
ATOM 805 C CA . PRO A 1 108 ? -10.336 9.047 11.781 1 94.75 108 PRO A CA 1
ATOM 806 C C . PRO A 1 108 ? -10.867 10.164 12.68 1 94.75 108 PRO A C 1
ATOM 808 O O . PRO A 1 108 ? -10.398 11.297 12.594 1 94.75 108 PRO A O 1
ATOM 811 N N . TYR A 1 109 ? -11.812 9.812 13.445 1 89.38 109 TYR A N 1
ATOM 812 C CA . TYR A 1 109 ? -12.414 10.773 14.359 1 89.38 109 TYR A CA 1
ATOM 813 C C . TYR A 1 109 ? -11.375 11.312 15.336 1 89.38 109 TYR A C 1
ATOM 815 O O . TYR A 1 109 ? -10.516 10.562 15.82 1 89.38 109 TYR A O 1
ATOM 823 N N . GLY A 1 110 ? -11.336 12.555 15.562 1 86.31 110 GLY A N 1
ATOM 824 C CA . GLY A 1 110 ? -10.484 13.141 16.578 1 86.31 110 GLY A CA 1
ATOM 825 C C . GLY A 1 110 ? -9.242 13.797 16.016 1 86.31 110 GLY A C 1
ATOM 826 O O . GLY A 1 110 ? -8.586 14.586 16.703 1 86.31 110 GLY A O 1
ATOM 827 N N . LEU A 1 111 ? -8.945 13.359 14.766 1 84.5 111 LEU A N 1
ATOM 828 C CA . LEU A 1 111 ? -7.824 14.039 14.125 1 84.5 111 LEU A CA 1
ATOM 829 C C . LEU A 1 111 ? -8.312 15.164 13.219 1 84.5 111 LEU A C 1
ATOM 831 O O . LEU A 1 111 ? -9.172 14.953 12.359 1 84.5 111 LEU A O 1
ATOM 835 N N . THR A 1 112 ? -8.016 16.375 13.516 1 78.5 112 THR A N 1
ATOM 836 C CA . THR A 1 112 ? -8.75 17.453 12.852 1 78.5 112 THR A CA 1
ATOM 837 C C . THR A 1 112 ? -7.793 18.344 12.07 1 78.5 112 THR A C 1
ATOM 839 O O . THR A 1 112 ? -8.203 19.016 11.117 1 78.5 112 THR A O 1
ATOM 842 N N . THR A 1 113 ? -6.547 18.359 12.477 1 90.94 113 THR A N 1
ATOM 843 C CA . THR A 1 113 ? -5.688 19.312 11.781 1 90.94 113 THR A CA 1
ATOM 844 C C . THR A 1 113 ? -4.59 18.594 11 1 90.94 113 THR A C 1
ATOM 846 O O . THR A 1 113 ? -4.207 17.469 11.359 1 90.94 113 THR A O 1
ATOM 849 N N . GLU A 1 114 ? -4.117 19.25 10 1 94.75 114 GLU A N 1
ATOM 850 C CA . GLU A 1 114 ? -3.02 18.719 9.195 1 94.75 114 GLU A CA 1
ATOM 851 C C . GLU A 1 114 ? -1.767 18.516 10.047 1 94.75 114 GLU A C 1
ATOM 853 O O . GLU A 1 114 ? -1.061 17.516 9.883 1 94.75 114 GLU A O 1
ATOM 858 N N . GLU A 1 115 ? -1.501 19.484 10.961 1 93.5 115 GLU A N 1
ATOM 859 C CA . GLU A 1 115 ? -0.324 19.391 11.82 1 93.5 115 GLU A CA 1
ATOM 860 C C . GLU A 1 115 ? -0.409 18.172 12.734 1 93.5 115 GLU A C 1
ATOM 862 O O . GLU A 1 115 ? 0.592 17.5 12.969 1 93.5 115 GLU A O 1
ATOM 867 N N . ALA A 1 116 ? -1.559 17.984 13.258 1 95.31 116 ALA A N 1
ATOM 868 C CA . ALA A 1 116 ? -1.75 16.828 14.133 1 95.31 116 ALA A CA 1
ATOM 869 C C . ALA A 1 116 ? -1.555 15.516 13.359 1 95.31 116 ALA A C 1
ATOM 871 O O . ALA A 1 116 ? -0.939 14.578 13.867 1 95.31 116 ALA A O 1
ATOM 872 N N . ILE A 1 117 ? -2.041 15.453 12.172 1 97.06 117 ILE A N 1
ATOM 873 C CA . ILE A 1 117 ? -1.918 14.273 11.328 1 97.06 117 ILE A CA 1
ATOM 874 C C . ILE A 1 117 ? -0.448 14.023 11 1 97.06 117 ILE A C 1
ATOM 876 O O . ILE A 1 117 ? 0.044 12.898 11.125 1 97.06 117 ILE A O 1
ATOM 880 N N . LYS A 1 118 ? 0.198 15.086 10.617 1 96.12 118 LYS A N 1
ATOM 881 C CA . LYS A 1 118 ? 1.614 14.992 10.273 1 96.12 118 LYS A CA 1
ATOM 882 C C . LYS A 1 118 ? 2.432 14.469 11.453 1 96.12 118 LYS A C 1
ATOM 884 O O . LYS A 1 118 ? 3.254 13.562 11.297 1 96.12 118 LYS A O 1
ATOM 889 N N . SER A 1 119 ? 2.182 15.055 12.633 1 95.62 119 SER A N 1
ATOM 890 C CA . SER A 1 119 ? 2.904 14.648 13.828 1 95.62 119 SER A CA 1
ATOM 891 C C . SER A 1 119 ? 2.648 13.18 14.164 1 95.62 119 SER A C 1
ATOM 893 O O . SER A 1 119 ? 3.58 12.445 14.492 1 95.62 119 SER A O 1
ATOM 895 N N . ALA A 1 120 ? 1.406 12.781 14.047 1 96.38 120 ALA A N 1
ATOM 896 C CA . ALA A 1 120 ? 1.044 11.398 14.336 1 96.38 120 ALA A CA 1
ATOM 897 C C . ALA A 1 120 ? 1.713 10.43 13.359 1 96.38 120 ALA A C 1
ATOM 899 O O . ALA A 1 120 ? 2.248 9.398 13.773 1 96.38 120 ALA A O 1
ATOM 900 N N . LEU A 1 121 ? 1.714 10.773 12.07 1 97.19 121 LEU A N 1
ATOM 901 C CA . LEU A 1 121 ? 2.32 9.938 11.039 1 97.19 121 LEU A CA 1
ATOM 902 C C . LEU A 1 121 ? 3.828 9.836 11.242 1 97.19 121 LEU A C 1
ATOM 904 O O . LEU A 1 121 ? 4.398 8.742 11.172 1 97.19 121 LEU A O 1
ATOM 908 N N . LEU A 1 122 ? 4.477 10.93 11.57 1 96.5 122 LEU A N 1
ATOM 909 C CA . LEU A 1 122 ? 5.918 10.945 11.781 1 96.5 122 LEU A CA 1
ATOM 910 C C . LEU A 1 122 ? 6.301 10.07 12.977 1 96.5 122 LEU A C 1
ATOM 912 O O . LEU A 1 122 ? 7.32 9.383 12.945 1 96.5 122 LEU A O 1
ATOM 916 N N . TRP A 1 123 ? 5.523 10.07 13.961 1 95.81 123 TRP A N 1
ATOM 917 C CA . TRP A 1 123 ? 5.77 9.25 15.141 1 95.81 123 TRP A CA 1
ATOM 918 C C . TRP A 1 123 ? 5.688 7.77 14.797 1 95.81 123 TRP A C 1
ATOM 920 O O . TRP A 1 123 ? 6.543 6.98 15.211 1 95.81 123 TRP A O 1
ATOM 930 N N . LYS A 1 124 ? 4.695 7.422 14.008 1 96.12 124 LYS A N 1
ATOM 931 C CA . LYS A 1 124 ? 4.461 6.02 13.68 1 96.12 124 LYS A CA 1
ATOM 932 C C . LYS A 1 124 ? 5.496 5.508 12.68 1 96.12 124 LYS A C 1
ATOM 934 O O . LYS A 1 124 ? 5.777 4.309 12.633 1 96.12 124 LYS A O 1
ATOM 939 N N . LEU A 1 125 ? 6.02 6.367 11.859 1 95.88 125 LEU A N 1
ATOM 940 C CA . LEU A 1 125 ? 6.922 5.973 10.781 1 95.88 125 LEU A CA 1
ATOM 941 C C . LEU A 1 125 ? 8.375 6.016 11.25 1 95.88 125 LEU A C 1
ATOM 943 O O . LEU A 1 125 ? 9.289 5.758 10.461 1 95.88 125 LEU A O 1
ATOM 947 N N . GLN A 1 126 ? 8.719 6.363 12.484 1 86 126 GLN A N 1
ATOM 948 C CA . GLN A 1 126 ? 10.078 6.375 13.023 1 86 126 GLN A CA 1
ATOM 949 C C . GLN A 1 126 ? 10.5 4.977 13.477 1 86 126 GLN A C 1
ATOM 951 O O . GLN A 1 126 ? 9.656 4.152 13.828 1 86 126 GLN A O 1
ATOM 956 N N . MET B 1 1 ? 22.766 2.586 -30.125 1 24.3 1 MET B N 1
ATOM 957 C CA . MET B 1 1 ? 21.344 2.424 -30.406 1 24.3 1 MET B CA 1
ATOM 958 C C . MET B 1 1 ? 20.516 2.486 -29.125 1 24.3 1 MET B C 1
ATOM 960 O O . MET B 1 1 ? 20.797 1.756 -28.172 1 24.3 1 MET B O 1
ATOM 964 N N . VAL B 1 2 ? 20.031 3.678 -28.891 1 27.08 2 VAL B N 1
ATOM 965 C CA . VAL B 1 2 ? 19.312 4.07 -27.672 1 27.08 2 VAL B CA 1
ATOM 966 C C . VAL B 1 2 ? 18.031 3.262 -27.531 1 27.08 2 VAL B C 1
ATOM 968 O O . VAL B 1 2 ? 17.188 3.271 -28.438 1 27.08 2 VAL B O 1
ATOM 971 N N . ARG B 1 3 ? 18.047 2.045 -26.859 1 25.53 3 ARG B N 1
ATOM 972 C CA . ARG B 1 3 ? 16.875 1.224 -26.609 1 25.53 3 ARG B CA 1
ATOM 973 C C . ARG B 1 3 ? 15.805 2.012 -25.859 1 25.53 3 ARG B C 1
ATOM 975 O O . ARG B 1 3 ? 16.047 2.533 -24.781 1 25.53 3 ARG B O 1
ATOM 982 N N . SER B 1 4 ? 14.945 2.736 -26.578 1 26.91 4 SER B N 1
ATOM 983 C CA . SER B 1 4 ? 13.773 3.43 -26.047 1 26.91 4 SER B CA 1
ATOM 984 C C . SER B 1 4 ? 12.891 2.482 -25.25 1 26.91 4 SER B C 1
ATOM 986 O O . SER B 1 4 ? 12.414 1.473 -25.766 1 26.91 4 SER B O 1
ATOM 988 N N . GLY B 1 5 ? 13.297 2.227 -24.078 1 26.92 5 GLY B N 1
ATOM 989 C CA . GLY B 1 5 ? 12.469 1.445 -23.172 1 26.92 5 GLY B CA 1
ATOM 990 C C . GLY B 1 5 ? 11.031 1.939 -23.094 1 26.92 5 GLY B C 1
ATOM 991 O O . GLY B 1 5 ? 10.789 3.125 -22.859 1 26.92 5 GLY B O 1
ATOM 992 N N . THR B 1 6 ? 10.141 1.399 -23.969 1 24.61 6 THR B N 1
ATOM 993 C CA . THR B 1 6 ? 8.703 1.614 -24.047 1 24.61 6 THR B CA 1
ATOM 994 C C . THR B 1 6 ? 8.039 1.375 -22.688 1 24.61 6 THR B C 1
ATOM 996 O O . THR B 1 6 ? 8.172 0.295 -22.109 1 24.61 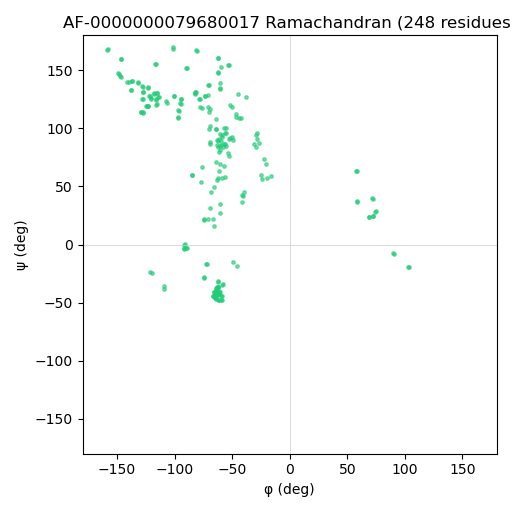6 THR B O 1
ATOM 999 N N . ILE B 1 7 ? 7.938 2.389 -21.969 1 29.03 7 ILE B N 1
ATOM 1000 C CA . ILE B 1 7 ? 7.172 2.363 -20.719 1 29.03 7 ILE B CA 1
ATOM 1001 C C . ILE B 1 7 ? 5.727 1.958 -21.016 1 29.03 7 ILE B C 1
ATOM 1003 O O . ILE B 1 7 ? 5.008 2.672 -21.719 1 29.03 7 ILE B O 1
ATOM 1007 N N . LYS B 1 8 ? 5.461 0.603 -21.109 1 26.56 8 LYS B N 1
ATOM 1008 C CA . LYS B 1 8 ? 4.086 0.137 -21.266 1 26.56 8 LYS B CA 1
ATOM 1009 C C . LYS B 1 8 ? 3.203 0.604 -20.109 1 26.56 8 LYS B C 1
ATOM 1011 O O . LYS B 1 8 ? 3.461 0.271 -18.953 1 26.56 8 LYS B O 1
ATOM 1016 N N . ILE B 1 9 ? 2.547 1.734 -20.359 1 30.2 9 ILE B N 1
ATOM 1017 C CA . ILE B 1 9 ? 1.492 2.234 -19.484 1 30.2 9 ILE B CA 1
ATOM 1018 C C . ILE B 1 9 ? 0.347 1.226 -19.422 1 30.2 9 ILE B C 1
ATOM 1020 O O . ILE B 1 9 ? -0.206 0.849 -20.453 1 30.2 9 ILE B O 1
ATOM 1024 N N . VAL B 1 10 ? 0.395 0.326 -18.5 1 25.25 10 VAL B N 1
ATOM 1025 C CA . VAL B 1 10 ? -0.738 -0.583 -18.359 1 25.25 10 VAL B CA 1
ATOM 1026 C C . VAL B 1 10 ? -1.983 0.203 -17.953 1 25.25 10 VAL B C 1
ATOM 1028 O O . VAL B 1 10 ? -1.973 0.92 -16.953 1 25.25 10 VAL B O 1
ATOM 1031 N N . LYS B 1 11 ? -2.836 0.507 -18.875 1 26.53 11 LYS B N 1
ATOM 1032 C CA . LYS B 1 11 ? -4.172 1.083 -18.75 1 26.53 11 LYS B CA 1
ATOM 1033 C C . LYS B 1 11 ? -5.086 0.164 -17.938 1 26.53 11 LYS B C 1
ATOM 1035 O O . LYS B 1 11 ? -5.312 -0.986 -18.328 1 26.53 11 LYS B O 1
ATOM 1040 N N . VAL B 1 12 ? -4.992 0.329 -16.625 1 24.2 12 VAL B N 1
ATOM 1041 C CA . VAL B 1 12 ? -5.977 -0.428 -15.867 1 24.2 12 VAL B CA 1
ATOM 1042 C C . VAL B 1 12 ? -7.367 0.16 -16.094 1 24.2 12 VAL B C 1
ATOM 1044 O O . VAL B 1 12 ? -7.605 1.335 -15.805 1 24.2 12 VAL B O 1
ATOM 1047 N N . ASP B 1 13 ? -8.016 -0.269 -17.047 1 27.02 13 ASP B N 1
ATOM 1048 C CA . ASP B 1 13 ? -9.422 0.063 -17.297 1 27.02 13 ASP B CA 1
ATOM 1049 C C . ASP B 1 13 ? -10.312 -0.453 -16.172 1 27.02 13 ASP B C 1
ATOM 1051 O O . ASP B 1 13 ? -10.32 -1.651 -15.875 1 27.02 13 ASP B O 1
ATOM 1055 N N . VAL B 1 14 ? -10.406 0.347 -15.172 1 27.61 14 VAL B N 1
ATOM 1056 C CA . VAL B 1 14 ? -11.414 0.04 -14.172 1 27.61 14 VAL B CA 1
ATOM 1057 C C . VAL B 1 14 ? -12.805 0.064 -14.805 1 27.61 14 VAL B C 1
ATOM 1059 O O . VAL B 1 14 ? -13.234 1.097 -15.32 1 27.61 14 VAL B O 1
ATOM 1062 N N . ILE B 1 15 ? -13.18 -0.98 -15.484 1 27.28 15 ILE B N 1
ATOM 1063 C CA . ILE B 1 15 ? -14.508 -1.116 -16.078 1 27.28 15 ILE B CA 1
ATOM 1064 C C . ILE B 1 15 ? -15.578 -0.936 -15.008 1 27.28 15 ILE B C 1
ATOM 1066 O O . ILE B 1 15 ? -15.523 -1.571 -13.953 1 27.28 15 ILE B O 1
ATOM 1070 N N . ASP B 1 16 ? -16.203 0.141 -14.859 1 26.84 16 ASP B N 1
ATOM 1071 C CA . ASP B 1 16 ? -17.375 0.481 -14.07 1 26.84 16 ASP B CA 1
ATOM 1072 C C . ASP B 1 16 ? -18.578 -0.37 -14.477 1 26.84 16 ASP B C 1
ATOM 1074 O O . ASP B 1 16 ? -19.188 -0.126 -15.516 1 26.84 16 ASP B O 1
ATOM 1078 N N . ALA B 1 17 ? -18.484 -1.685 -14.414 1 26.92 17 ALA B N 1
ATOM 1079 C CA . ALA B 1 17 ? -19.688 -2.422 -14.781 1 26.92 17 ALA B CA 1
ATOM 1080 C C . ALA B 1 17 ? -20.844 -2.117 -13.812 1 26.92 17 ALA B C 1
ATOM 1082 O O . ALA B 1 17 ? -20.859 -2.625 -12.695 1 26.92 17 ALA B O 1
ATOM 1083 N N . MET B 1 18 ? -21.312 -0.938 -13.523 1 24.61 18 MET B N 1
ATOM 1084 C CA . MET B 1 18 ? -22.469 -0.69 -12.672 1 24.61 18 MET B CA 1
ATOM 1085 C C . MET B 1 18 ? -23.734 -1.334 -13.266 1 24.61 18 MET B C 1
ATOM 1087 O O . MET B 1 18 ? -24.188 -0.938 -14.336 1 24.61 18 MET B O 1
ATOM 1091 N N . ASP B 1 19 ? -23.812 -2.67 -13.398 1 26.61 19 ASP B N 1
ATOM 1092 C CA . ASP B 1 19 ? -25.109 -3.264 -13.742 1 26.61 19 ASP B CA 1
ATOM 1093 C C . ASP B 1 19 ? -26.156 -2.943 -12.672 1 26.61 19 ASP B C 1
ATOM 1095 O O . ASP B 1 19 ? -25.953 -3.215 -11.492 1 26.61 19 ASP B O 1
ATOM 1099 N N . ASN B 1 20 ? -26.953 -1.938 -12.812 1 23.75 20 ASN B N 1
ATOM 1100 C CA . ASN B 1 20 ? -28.062 -1.393 -12.039 1 23.75 20 ASN B CA 1
ATOM 1101 C C . ASN B 1 20 ? -29.203 -2.406 -11.891 1 23.75 20 ASN B C 1
ATOM 1103 O O . ASN B 1 20 ? -30.172 -2.379 -12.656 1 23.75 20 ASN B O 1
ATOM 1107 N N . GLN B 1 21 ? -28.953 -3.725 -11.766 1 23.69 21 GLN B N 1
ATOM 1108 C CA . GLN B 1 21 ? -30.172 -4.531 -11.758 1 23.69 21 GLN B CA 1
ATOM 1109 C C . GLN B 1 21 ? -30.969 -4.305 -10.477 1 23.69 21 GLN B C 1
ATOM 1111 O O . GLN B 1 21 ? -30.438 -4.473 -9.375 1 23.69 21 GLN B O 1
ATOM 1116 N N . SER B 1 22 ? -32.031 -3.537 -10.438 1 26.77 22 SER B N 1
ATOM 1117 C CA . SER B 1 22 ? -32.969 -3.053 -9.438 1 26.77 22 SER B CA 1
ATOM 1118 C C . SER B 1 22 ? -33.812 -4.195 -8.875 1 26.77 22 SER B C 1
ATOM 1120 O O . SER B 1 22 ? -34.781 -3.961 -8.148 1 26.77 22 SER B O 1
ATOM 1122 N N . ALA B 1 23 ? -33.562 -5.465 -8.867 1 26.34 23 ALA B N 1
ATOM 1123 C CA . ALA B 1 23 ? -34.719 -6.281 -8.477 1 26.34 23 ALA B CA 1
ATOM 1124 C C . ALA B 1 23 ? -35.031 -6.098 -6.992 1 26.34 23 ALA B C 1
ATOM 1126 O O . ALA B 1 23 ? -34.125 -6.094 -6.148 1 26.34 23 ALA B O 1
ATOM 1127 N N . THR B 1 24 ? -36.188 -5.516 -6.523 1 26.14 24 THR B N 1
ATOM 1128 C CA . THR B 1 24 ? -36.844 -5.051 -5.293 1 26.14 24 THR B CA 1
ATOM 1129 C C . THR B 1 24 ? -37.25 -6.23 -4.43 1 26.14 24 THR B C 1
ATOM 1131 O O . THR B 1 24 ? -37.875 -6.043 -3.379 1 26.14 24 THR B O 1
ATOM 1134 N N . THR B 1 25 ? -36.781 -7.52 -4.406 1 27.38 25 THR B N 1
ATOM 1135 C CA . THR B 1 25 ? -37.562 -8.508 -3.67 1 27.38 25 THR B CA 1
ATOM 1136 C C . THR B 1 25 ? -37.5 -8.25 -2.168 1 27.38 25 THR B C 1
ATOM 1138 O O . THR B 1 25 ? -36.438 -7.848 -1.651 1 27.38 25 THR B O 1
ATOM 1141 N N . SER B 1 26 ? -38.656 -7.926 -1.461 1 26.8 26 SER B N 1
ATOM 1142 C CA . SER B 1 26 ? -39.031 -7.488 -0.118 1 26.8 26 SER B CA 1
ATOM 1143 C C . SER B 1 26 ? -38.812 -8.602 0.902 1 26.8 26 SER B C 1
ATOM 1145 O O . SER B 1 26 ? -39.406 -8.562 1.992 1 26.8 26 SER B O 1
ATOM 1147 N N . GLU B 1 27 ? -37.906 -9.523 0.871 1 27.03 27 GLU B N 1
ATOM 1148 C CA . GLU B 1 27 ? -38 -10.625 1.828 1 27.03 27 GLU B CA 1
ATOM 1149 C C . GLU B 1 27 ? -37.938 -10.109 3.264 1 27.03 27 GLU B C 1
ATOM 1151 O O . GLU B 1 27 ? -37.344 -9.07 3.531 1 27.03 27 GLU B O 1
ATOM 1156 N N . GLU B 1 28 ? -38.812 -10.703 4.176 1 32.38 28 GLU B N 1
ATOM 1157 C CA . GLU B 1 28 ? -39.156 -10.656 5.594 1 32.38 28 GLU B CA 1
ATOM 1158 C C . GLU B 1 28 ? -37.938 -10.945 6.465 1 32.38 28 GLU B C 1
ATOM 1160 O O . GLU B 1 28 ? -37.25 -11.961 6.281 1 32.38 28 GLU B O 1
ATOM 1165 N N . VAL B 1 29 ? -37.312 -9.914 7.008 1 28.27 29 VAL B N 1
ATOM 1166 C CA . VAL B 1 29 ? -36.062 -9.906 7.75 1 28.27 29 VAL B CA 1
ATOM 1167 C C . VAL B 1 29 ? -36.281 -10.445 9.156 1 28.27 29 VAL B C 1
ATOM 1169 O O . VAL B 1 29 ? -37 -9.82 9.961 1 28.27 29 VAL B O 1
ATOM 1172 N N . ALA B 1 30 ? -36.625 -11.75 9.445 1 26.27 30 ALA B N 1
ATOM 1173 C CA . ALA B 1 30 ? -36.5 -12.273 10.805 1 26.27 30 ALA B CA 1
ATOM 1174 C C . ALA B 1 30 ? -35.25 -11.734 11.508 1 26.27 30 ALA B C 1
ATOM 1176 O O . ALA B 1 30 ? -34.219 -11.594 10.891 1 26.27 30 ALA B O 1
ATOM 1177 N N . ALA B 1 31 ? -35.469 -11.141 12.734 1 25.06 31 ALA B N 1
ATOM 1178 C CA . ALA B 1 31 ? -34.5 -10.469 13.578 1 25.06 31 ALA B CA 1
ATOM 1179 C C . ALA B 1 31 ? -33.438 -11.453 14.102 1 25.06 31 ALA B C 1
ATOM 1181 O O . ALA B 1 31 ? -33.75 -12.273 14.969 1 25.06 31 ALA B O 1
ATOM 1182 N N . ALA B 1 32 ? -32.781 -12.281 13.414 1 29.75 32 ALA B N 1
ATOM 1183 C CA . ALA B 1 32 ? -31.688 -13.086 13.969 1 29.75 32 ALA B CA 1
ATOM 1184 C C . ALA B 1 32 ? -30.781 -12.234 14.852 1 29.75 32 ALA B C 1
ATOM 1186 O O . ALA B 1 32 ? -30.531 -11.062 14.547 1 29.75 32 ALA B O 1
ATOM 1187 N N . ARG B 1 33 ? -30.828 -12.445 16.141 1 28.72 33 ARG B N 1
ATOM 1188 C CA . ARG B 1 33 ? -29.906 -11.852 17.109 1 28.72 33 ARG B CA 1
ATOM 1189 C C . ARG B 1 33 ? -28.469 -11.883 16.609 1 28.72 33 ARG B C 1
ATOM 119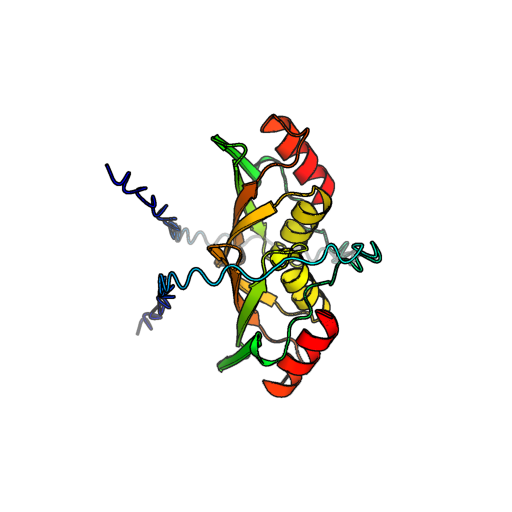1 O O . ARG B 1 33 ? -28.016 -12.906 16.094 1 28.72 33 ARG B O 1
ATOM 1198 N N . PRO B 1 34 ? -27.922 -10.734 16.25 1 31.81 34 PRO B N 1
ATOM 1199 C CA . PRO B 1 34 ? -26.531 -10.773 15.781 1 31.81 34 PRO B CA 1
ATOM 1200 C C . PRO B 1 34 ? -25.562 -11.305 16.844 1 31.81 34 PRO B C 1
ATOM 1202 O O . PRO B 1 34 ? -25.672 -10.953 18.016 1 31.81 34 PRO B O 1
ATOM 1205 N N . SER B 1 35 ? -25.578 -12.602 17.219 1 31.53 35 SER B N 1
ATOM 1206 C CA . SER B 1 35 ? -24.391 -13.078 17.938 1 31.53 35 SER B CA 1
ATOM 1207 C C . SER B 1 35 ? -23.141 -12.297 17.531 1 31.53 35 SER B C 1
ATOM 1209 O O . SER B 1 35 ? -22.875 -12.125 16.344 1 31.53 35 SER B O 1
ATOM 1211 N N . ASN B 1 36 ? -22.844 -11.328 18.297 1 29.7 36 ASN B N 1
ATOM 1212 C CA . ASN B 1 36 ? -21.688 -10.43 18.219 1 29.7 36 ASN B CA 1
ATOM 1213 C C . ASN B 1 36 ? -20.391 -11.195 17.984 1 29.7 36 ASN B C 1
ATOM 1215 O O . ASN B 1 36 ? -19.5 -11.18 18.828 1 29.7 36 ASN B O 1
ATOM 1219 N N . SER B 1 37 ? -20.344 -12.484 18.234 1 33.03 37 SER B N 1
ATOM 1220 C CA . SER B 1 37 ? -19 -12.93 17.891 1 33.03 37 SER B CA 1
ATOM 1221 C C . SER B 1 37 ? -18.516 -12.281 16.594 1 33.03 37 SER B C 1
ATOM 1223 O O . SER B 1 37 ? -18.828 -12.75 15.5 1 33.03 37 SER B O 1
ATOM 1225 N N . SER B 1 38 ? -18.891 -11.078 16.453 1 33.41 38 SER B N 1
ATOM 1226 C CA . SER B 1 38 ? -18.375 -10.43 15.25 1 33.41 38 SER B CA 1
ATOM 1227 C C . SER B 1 38 ? -16.922 -10.812 14.992 1 33.41 38 SER B C 1
ATOM 1229 O O . SER B 1 38 ? -16.031 -10.383 15.719 1 33.41 38 SER B O 1
ATOM 1231 N N . SER B 1 39 ? -16.547 -12.031 15.094 1 34.34 39 SER B N 1
ATOM 1232 C CA . SER B 1 39 ? -15.281 -12.359 14.445 1 34.34 39 SER B CA 1
ATOM 1233 C C . SER B 1 39 ? -14.922 -11.344 13.367 1 34.34 39 SER B C 1
ATOM 1235 O O . SER B 1 39 ? -15.688 -11.141 12.422 1 34.34 39 SER B O 1
ATOM 1237 N N . ALA B 1 40 ? -14.594 -10.156 13.664 1 36.22 40 ALA B N 1
ATOM 1238 C CA . ALA B 1 40 ? -14.031 -9.344 12.594 1 36.22 40 ALA B CA 1
ATOM 1239 C C . ALA B 1 40 ? -13.57 -10.219 11.422 1 36.22 40 ALA B C 1
ATOM 1241 O O . ALA B 1 40 ? -12.602 -10.969 11.547 1 36.22 40 ALA B O 1
ATOM 1242 N N . ALA B 1 41 ? -14.375 -10.969 10.82 1 40.69 41 ALA B N 1
ATOM 1243 C CA . ALA B 1 41 ? -14.203 -11.734 9.594 1 40.69 41 ALA B CA 1
ATOM 1244 C C . ALA B 1 41 ? -13.109 -11.133 8.719 1 40.69 41 ALA B C 1
ATOM 1246 O O . ALA B 1 41 ? -13.266 -10.039 8.172 1 40.69 41 ALA B O 1
ATOM 1247 N N . THR B 1 42 ? -11.953 -11.047 9.375 1 51.06 42 THR B N 1
ATOM 1248 C CA . THR B 1 42 ? -10.898 -10.758 8.406 1 51.06 42 THR B CA 1
ATOM 1249 C C . THR B 1 42 ? -11.273 -11.273 7.023 1 51.06 42 THR B C 1
ATOM 1251 O O . THR B 1 42 ? -11.672 -12.438 6.875 1 51.06 42 THR B O 1
ATOM 1254 N N . ALA B 1 43 ? -11.953 -10.477 6.293 1 59.44 43 ALA B N 1
ATOM 1255 C CA . ALA B 1 43 ? -12.344 -10.836 4.93 1 59.44 43 ALA B CA 1
ATOM 1256 C C . ALA B 1 43 ? -11.328 -11.781 4.301 1 59.44 43 ALA B C 1
ATOM 1258 O O . ALA B 1 43 ? -10.188 -11.391 4.02 1 59.44 43 ALA B O 1
ATOM 1259 N N . ARG B 1 44 ? -11.484 -13.055 4.59 1 74.5 44 ARG B N 1
ATOM 1260 C CA . ARG B 1 44 ? -10.656 -14.086 3.979 1 74.5 44 ARG B CA 1
ATOM 1261 C C . ARG B 1 44 ? -10.609 -13.93 2.461 1 74.5 44 ARG B C 1
ATOM 1263 O O . ARG B 1 44 ? -11.633 -13.648 1.833 1 74.5 44 ARG B O 1
ATOM 1270 N N . ILE B 1 45 ? -9.414 -13.719 2.047 1 85 45 ILE B N 1
ATOM 1271 C CA . ILE B 1 45 ? -9.227 -13.672 0.6 1 85 45 ILE B CA 1
ATOM 1272 C C . ILE B 1 45 ? -9.25 -15.094 0.034 1 85 45 ILE B C 1
ATOM 1274 O O . ILE B 1 45 ? -8.523 -15.969 0.511 1 85 45 ILE B O 1
ATOM 1278 N N . SER B 1 46 ? -10.203 -15.344 -0.793 1 86.94 46 SER B N 1
ATOM 1279 C CA . SER B 1 46 ? -10.234 -16.625 -1.486 1 86.94 46 SER B CA 1
ATOM 1280 C C . SER B 1 46 ? -9.289 -16.625 -2.686 1 86.94 46 SER B C 1
ATOM 1282 O O . SER B 1 46 ? -8.836 -15.578 -3.131 1 86.94 46 SER B O 1
ATOM 1284 N N . ASP B 1 47 ? -9.062 -17.828 -3.178 1 88.38 47 ASP B N 1
ATOM 1285 C CA . ASP B 1 47 ? -8.18 -18.016 -4.324 1 88.38 47 ASP B CA 1
ATOM 1286 C C . ASP B 1 47 ? -8.656 -17.219 -5.531 1 88.38 47 ASP B C 1
ATOM 1288 O O . ASP B 1 47 ? -7.852 -16.672 -6.289 1 88.38 47 ASP B O 1
ATOM 1292 N N . GLN B 1 48 ? -9.969 -17.125 -5.621 1 87.44 48 GLN B N 1
ATOM 1293 C CA . GLN B 1 48 ? -10.539 -16.453 -6.789 1 87.44 48 GLN B CA 1
ATOM 1294 C C . GLN B 1 48 ? -10.328 -14.945 -6.727 1 87.44 48 GLN B C 1
ATOM 1296 O O . GLN B 1 48 ? -10.422 -14.258 -7.746 1 87.44 48 GLN B O 1
ATOM 1301 N N . GLN B 1 49 ? -10.023 -14.461 -5.621 1 94.94 49 GLN B N 1
ATOM 1302 C CA . GLN B 1 49 ? -9.875 -13.023 -5.426 1 94.94 49 GLN B CA 1
ATOM 1303 C C . GLN B 1 49 ? -8.43 -12.578 -5.656 1 94.94 49 GLN B C 1
ATOM 1305 O O . GLN B 1 49 ? -8.133 -11.383 -5.648 1 94.94 49 GLN B O 1
ATOM 1310 N N . LEU B 1 50 ? -7.547 -13.523 -5.922 1 97.31 50 LEU B N 1
ATOM 1311 C CA . LEU B 1 50 ? -6.113 -13.297 -6.047 1 97.31 50 LEU B CA 1
ATOM 1312 C C . LEU B 1 50 ? -5.605 -13.773 -7.402 1 97.31 50 LEU B C 1
ATOM 1314 O O . LEU B 1 50 ? -5.754 -14.945 -7.75 1 97.31 50 LEU B O 1
ATOM 1318 N N . ASP B 1 51 ? -5.043 -12.875 -8.203 1 97.38 51 ASP B N 1
ATOM 1319 C CA . ASP B 1 51 ? -4.395 -13.172 -9.477 1 97.38 51 ASP B CA 1
ATOM 1320 C C . ASP B 1 51 ? -2.902 -12.852 -9.422 1 97.38 51 ASP B C 1
ATOM 1322 O O . ASP B 1 51 ? -2.508 -11.789 -8.953 1 97.38 51 ASP B O 1
ATOM 1326 N N . VAL B 1 52 ? -2.117 -13.82 -9.852 1 97.94 52 VAL B N 1
ATOM 1327 C CA . VAL B 1 52 ? -0.664 -13.688 -9.836 1 97.94 52 VAL B CA 1
ATOM 1328 C C . VAL B 1 52 ? -0.102 -14.008 -11.219 1 97.94 52 VAL B C 1
ATOM 1330 O O . VAL B 1 52 ? -0.414 -15.062 -11.789 1 97.94 52 VAL B O 1
ATOM 1333 N N . LYS B 1 53 ? 0.659 -13.07 -11.734 1 96.75 53 LYS B N 1
ATOM 1334 C CA . LYS B 1 53 ? 1.312 -13.273 -13.023 1 96.75 53 LYS B CA 1
ATOM 1335 C C . LYS B 1 53 ? 2.805 -12.969 -12.938 1 96.75 53 LYS B C 1
ATOM 1337 O O . LYS B 1 53 ? 3.199 -11.844 -12.633 1 96.75 53 LYS B O 1
ATOM 1342 N N . VAL B 1 54 ? 3.529 -13.938 -13.102 1 96.31 54 VAL B N 1
ATOM 1343 C CA . VAL B 1 54 ? 4.973 -13.727 -13.141 1 96.31 54 VAL B CA 1
ATOM 1344 C C . VAL B 1 54 ? 5.383 -13.18 -14.508 1 96.31 54 VAL B C 1
ATOM 1346 O O . VAL B 1 54 ? 5.016 -13.742 -15.539 1 96.31 54 VAL B O 1
ATOM 1349 N N . MET B 1 55 ? 6.02 -12.117 -14.273 1 92.06 55 MET B N 1
ATOM 1350 C CA . MET B 1 55 ? 6.504 -11.453 -15.484 1 92.06 55 MET B CA 1
ATOM 1351 C C . MET B 1 55 ? 7.984 -11.727 -15.703 1 92.06 55 MET B C 1
ATOM 1353 O O . MET B 1 55 ? 8.602 -12.469 -14.938 1 92.06 55 MET B O 1
ATOM 1357 N N . GLY B 1 56 ? 8.625 -11.484 -16.719 1 87.12 56 GLY B N 1
ATOM 1358 C CA . GLY B 1 56 ? 10.055 -11.617 -16.938 1 87.12 56 GLY B CA 1
ATOM 1359 C C . GLY B 1 56 ? 10.891 -10.898 -15.883 1 87.12 56 GLY B C 1
ATOM 1360 O O . GLY B 1 56 ? 10.359 -10.109 -15.102 1 87.12 56 GLY B O 1
ATOM 1361 N N . ASN B 1 57 ? 12.148 -11.297 -15.594 1 90.25 57 ASN B N 1
ATOM 1362 C CA . ASN B 1 57 ? 13.133 -10.625 -14.758 1 90.25 57 ASN B CA 1
ATOM 1363 C C . ASN B 1 57 ? 12.773 -10.727 -13.273 1 90.25 57 ASN B C 1
ATOM 1365 O O . ASN B 1 57 ? 13.023 -9.797 -12.508 1 90.25 57 ASN B O 1
ATOM 1369 N N . ASN B 1 58 ? 11.984 -11.797 -12.961 1 92.88 58 ASN B N 1
ATOM 1370 C CA . ASN B 1 58 ? 11.586 -12.094 -11.594 1 92.88 58 ASN B CA 1
ATOM 1371 C C . ASN B 1 58 ? 10.617 -11.047 -11.047 1 92.88 58 ASN B C 1
ATOM 1373 O O . ASN B 1 58 ? 10.594 -10.789 -9.844 1 92.88 58 ASN B O 1
ATOM 1377 N N . ASP B 1 59 ? 9.922 -10.375 -12 1 96.31 59 ASP B N 1
ATOM 1378 C CA . ASP B 1 59 ? 8.828 -9.484 -11.602 1 96.31 59 ASP B CA 1
ATOM 1379 C C . ASP B 1 59 ? 7.504 -10.242 -11.539 1 96.31 59 ASP B C 1
ATOM 1381 O O . ASP B 1 59 ? 7.301 -11.211 -12.273 1 96.31 59 ASP B O 1
ATOM 1385 N N . VAL B 1 60 ? 6.699 -9.75 -10.711 1 97.94 60 VAL B N 1
ATOM 1386 C CA . VAL B 1 60 ? 5.375 -10.344 -10.594 1 97.94 60 VAL B CA 1
ATOM 1387 C C . VAL B 1 60 ? 4.316 -9.25 -10.508 1 97.94 60 VAL B C 1
ATOM 1389 O O . VAL B 1 60 ? 4.539 -8.211 -9.875 1 97.94 60 VAL B O 1
ATOM 1392 N N . MET B 1 61 ? 3.229 -9.469 -11.141 1 98 61 MET B N 1
ATOM 1393 C CA . MET B 1 61 ?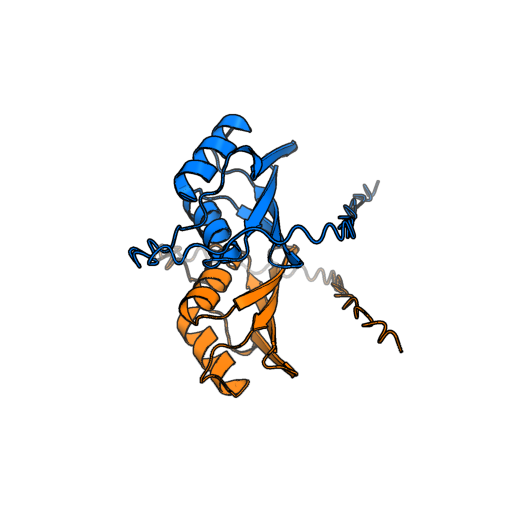 2.01 -8.688 -10.953 1 98 61 MET B CA 1
ATOM 1394 C C . MET B 1 61 ? 1.024 -9.43 -10.055 1 98 61 MET B C 1
ATOM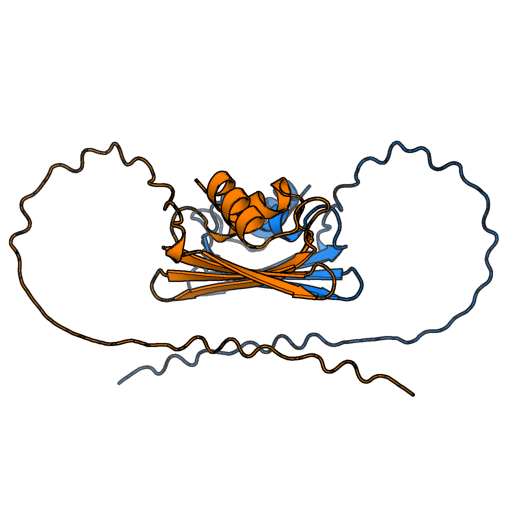 1396 O O . MET B 1 61 ? 0.718 -10.594 -10.289 1 98 61 MET B O 1
ATOM 1400 N N . ILE B 1 62 ? 0.545 -8.773 -9.031 1 98.25 62 ILE B N 1
ATOM 1401 C CA . ILE B 1 62 ? -0.431 -9.305 -8.094 1 98.25 62 ILE B CA 1
ATOM 1402 C C . ILE B 1 62 ? -1.686 -8.438 -8.094 1 98.25 62 ILE B C 1
ATOM 1404 O O . ILE B 1 62 ? -1.604 -7.219 -7.934 1 98.25 62 ILE B O 1
ATOM 1408 N N . ARG B 1 63 ? -2.758 -9.086 -8.32 1 98.31 63 ARG B N 1
ATOM 1409 C CA . ARG B 1 63 ? -4.039 -8.391 -8.25 1 98.31 63 ARG B CA 1
ATOM 1410 C C . ARG B 1 63 ? -4.953 -9.047 -7.215 1 98.31 63 ARG B C 1
ATOM 1412 O O . ARG B 1 63 ? -5.148 -10.258 -7.234 1 98.31 63 ARG B O 1
ATOM 1419 N N . VAL B 1 64 ? -5.465 -8.203 -6.312 1 98.19 64 VAL B N 1
ATOM 1420 C CA . VAL B 1 64 ? -6.359 -8.688 -5.266 1 98.19 64 VAL B CA 1
ATOM 1421 C C . VAL B 1 64 ? -7.641 -7.852 -5.262 1 98.19 64 VAL B C 1
ATOM 1423 O O . VAL B 1 64 ? -7.59 -6.621 -5.336 1 98.19 64 VAL B O 1
ATOM 1426 N N . GLN B 1 65 ? -8.711 -8.492 -5.246 1 97 65 GLN B N 1
ATOM 1427 C CA . GLN B 1 65 ? -10 -7.84 -5.07 1 97 65 GLN B CA 1
ATOM 1428 C C . GLN B 1 65 ? -10.695 -8.328 -3.801 1 97 65 GLN B C 1
ATOM 1430 O O . GLN B 1 65 ? -10.773 -9.531 -3.551 1 97 65 GLN B O 1
ATOM 1435 N N . SER B 1 66 ? -11.156 -7.359 -3.006 1 96.31 66 SER B N 1
ATOM 1436 C CA . SER B 1 66 ? -11.836 -7.715 -1.764 1 96.31 66 SER B CA 1
ATOM 1437 C C . SER B 1 66 ? -12.727 -6.574 -1.275 1 96.31 66 SER B C 1
ATOM 1439 O O . SER B 1 66 ? -12.68 -5.469 -1.817 1 96.31 66 SER B O 1
ATOM 1441 N N . GLU B 1 67 ? -13.555 -6.914 -0.315 1 95.31 67 GLU B N 1
ATOM 1442 C CA . GLU B 1 67 ? -14.25 -5.836 0.38 1 95.31 67 GLU B CA 1
ATOM 1443 C C . GLU B 1 67 ? -13.266 -4.914 1.094 1 95.31 67 GLU B C 1
ATOM 1445 O O . GLU B 1 67 ? -12.211 -5.355 1.546 1 95.31 67 GLU B O 1
ATOM 1450 N N . ASN B 1 68 ? -13.688 -3.691 1.151 1 95.88 68 ASN B N 1
ATOM 1451 C CA . ASN B 1 68 ? -12.859 -2.713 1.848 1 95.88 68 ASN B CA 1
ATOM 1452 C C . ASN B 1 68 ? -13.125 -2.715 3.35 1 95.88 68 ASN B C 1
ATOM 1454 O O . ASN B 1 68 ? -13.57 -1.709 3.906 1 95.88 68 ASN B O 1
ATOM 1458 N N . VAL B 1 69 ? -12.875 -3.891 3.92 1 94.81 69 VAL B N 1
ATOM 1459 C CA . VAL B 1 69 ? -13.039 -4.07 5.359 1 94.81 69 VAL B CA 1
ATOM 1460 C C . VAL B 1 69 ? -11.727 -4.559 5.969 1 94.81 69 VAL B C 1
ATOM 1462 O O . VAL B 1 69 ? -10.992 -5.328 5.348 1 94.81 69 VAL B O 1
ATOM 1465 N N . ASN B 1 70 ? -11.352 -3.986 7.047 1 95.75 70 ASN B N 1
ATOM 1466 C CA . ASN B 1 70 ? -10.211 -4.41 7.844 1 95.75 70 ASN B CA 1
ATOM 1467 C C . ASN B 1 70 ? -8.891 -4.07 7.152 1 95.75 70 ASN B C 1
ATOM 1469 O O . ASN B 1 70 ? -7.961 -4.883 7.148 1 95.75 70 ASN B O 1
ATOM 1473 N N . TYR B 1 71 ? -8.797 -3.02 6.574 1 97.75 71 TYR B N 1
ATOM 1474 C CA . TYR B 1 71 ? -7.582 -2.402 6.055 1 97.75 71 TYR B CA 1
ATOM 1475 C C . TYR B 1 71 ? -6.887 -3.32 5.059 1 97.75 71 TYR B C 1
ATOM 1477 O O . TYR B 1 71 ? -5.723 -3.682 5.246 1 97.75 71 TYR B O 1
ATOM 1485 N N . PRO B 1 72 ? -7.531 -3.627 3.93 1 97.62 72 PRO B N 1
ATOM 1486 C CA . PRO B 1 72 ? -6.992 -4.625 3.004 1 97.62 72 PRO B CA 1
ATOM 1487 C C . PRO B 1 72 ? -5.641 -4.223 2.418 1 97.62 72 PRO B C 1
ATOM 1489 O O . PRO B 1 72 ? -4.773 -5.074 2.215 1 97.62 72 PRO B O 1
ATOM 1492 N N . GLY B 1 73 ? -5.449 -2.875 2.131 1 98.19 73 GLY B N 1
ATOM 1493 C CA . GLY B 1 73 ? -4.164 -2.418 1.621 1 98.19 73 GLY B CA 1
ATOM 1494 C C . GLY B 1 73 ? -3.018 -2.672 2.58 1 98.19 73 GLY B C 1
ATOM 1495 O O . GLY B 1 73 ? -1.952 -3.139 2.172 1 98.19 73 GLY B O 1
ATOM 1496 N N . ALA B 1 74 ? -3.287 -2.41 3.814 1 98.44 74 ALA B N 1
ATOM 1497 C CA . ALA B 1 74 ? -2.264 -2.619 4.836 1 98.44 74 ALA B CA 1
ATOM 1498 C C . ALA B 1 74 ? -1.929 -4.102 4.984 1 98.44 74 ALA B C 1
ATOM 1500 O O . ALA B 1 74 ? -0.758 -4.469 5.102 1 98.44 74 ALA B O 1
ATOM 1501 N N . ARG B 1 75 ? -2.9 -4.93 4.945 1 97.81 75 ARG B N 1
ATOM 1502 C CA . ARG B 1 75 ? -2.689 -6.363 5.09 1 97.81 75 ARG B CA 1
ATOM 1503 C C . ARG B 1 75 ? -1.86 -6.914 3.934 1 97.81 75 ARG B C 1
ATOM 1505 O O . ARG B 1 75 ? -0.936 -7.703 4.145 1 97.81 75 ARG B O 1
ATOM 1512 N N . LEU B 1 76 ? -2.229 -6.477 2.762 1 98.5 76 LEU B N 1
ATOM 1513 C CA . LEU B 1 76 ? -1.49 -6.965 1.602 1 98.5 76 LEU B CA 1
ATOM 1514 C C . LEU B 1 76 ? -0.04 -6.496 1.645 1 98.5 76 LEU B C 1
ATOM 1516 O O . LEU B 1 76 ? 0.88 -7.289 1.436 1 98.5 76 LEU B O 1
ATOM 1520 N N . MET B 1 77 ? 0.17 -5.246 1.94 1 98.62 77 MET B N 1
ATOM 1521 C CA . MET B 1 77 ? 1.525 -4.703 1.99 1 98.62 77 MET B CA 1
ATOM 1522 C C . MET B 1 77 ? 2.35 -5.402 3.066 1 98.62 77 MET B C 1
ATOM 1524 O O . MET B 1 77 ? 3.539 -5.664 2.873 1 98.62 77 MET B O 1
ATOM 1528 N N . SER B 1 78 ? 1.723 -5.727 4.156 1 98.5 78 SER B N 1
ATOM 1529 C CA . SER B 1 78 ? 2.398 -6.453 5.227 1 98.5 78 SER B CA 1
ATOM 1530 C C . SER B 1 78 ? 2.777 -7.859 4.781 1 98.5 78 SER B C 1
ATOM 1532 O O . SER B 1 78 ? 3.889 -8.32 5.047 1 98.5 78 SER B O 1
ATOM 1534 N N . ALA B 1 79 ? 1.836 -8.5 4.113 1 98.31 79 ALA B N 1
ATOM 1535 C CA . ALA B 1 79 ? 2.115 -9.844 3.611 1 98.31 79 ALA B CA 1
ATOM 1536 C C . ALA B 1 79 ? 3.307 -9.836 2.658 1 98.31 79 ALA B C 1
ATOM 1538 O O . ALA B 1 79 ? 4.184 -10.703 2.74 1 98.31 79 ALA B O 1
ATOM 1539 N N . LEU B 1 80 ? 3.307 -8.883 1.802 1 98.31 80 LEU B N 1
ATOM 1540 C CA . LEU B 1 80 ? 4.383 -8.773 0.82 1 98.31 80 LEU B CA 1
ATOM 1541 C C . LEU B 1 80 ? 5.719 -8.516 1.506 1 98.31 80 LEU B C 1
ATOM 1543 O O . LEU B 1 80 ? 6.742 -9.086 1.113 1 98.31 80 LEU B O 1
ATOM 1547 N N . ARG B 1 81 ? 5.703 -7.68 2.504 1 98.5 81 ARG B N 1
ATOM 1548 C CA . ARG B 1 81 ? 6.91 -7.418 3.277 1 98.5 81 ARG B CA 1
ATOM 1549 C C . ARG B 1 81 ? 7.41 -8.688 3.959 1 98.5 81 ARG B C 1
ATOM 1551 O O . ARG B 1 81 ? 8.594 -9.016 3.891 1 98.5 81 ARG B O 1
ATOM 1558 N N . GLU B 1 82 ? 6.523 -9.359 4.582 1 98.06 82 GLU B N 1
ATOM 1559 C CA . GLU B 1 82 ? 6.891 -10.57 5.305 1 98.06 82 GLU B CA 1
ATOM 1560 C C . GLU B 1 82 ? 7.441 -11.633 4.359 1 98.06 82 GLU B C 1
ATOM 1562 O O . GLU B 1 82 ? 8.297 -12.43 4.746 1 98.06 82 GLU B O 1
ATOM 1567 N N . LEU B 1 83 ? 6.961 -11.648 3.137 1 97.5 83 LEU B N 1
ATOM 1568 C CA . LEU B 1 83 ? 7.418 -12.609 2.139 1 97.5 83 LEU B CA 1
ATOM 1569 C C . LEU B 1 83 ? 8.609 -12.062 1.357 1 97.5 83 LEU B C 1
ATOM 1571 O O . LEU B 1 83 ? 9.117 -12.719 0.449 1 97.5 83 LEU B O 1
ATOM 1575 N N . GLU B 1 84 ? 8.984 -10.867 1.641 1 97.44 84 GLU B N 1
ATOM 1576 C CA . GLU B 1 84 ? 10.203 -10.211 1.172 1 97.44 84 GLU B CA 1
ATOM 1577 C C . GLU B 1 84 ? 10.086 -9.812 -0.296 1 97.44 84 GLU B C 1
ATOM 1579 O O . GLU B 1 84 ? 11.07 -9.836 -1.033 1 97.44 84 GLU B O 1
ATOM 1584 N N . PHE B 1 85 ? 8.852 -9.562 -0.719 1 97.69 85 PHE B N 1
ATOM 1585 C CA . PHE B 1 85 ? 8.672 -8.977 -2.041 1 97.69 85 PHE B CA 1
ATOM 1586 C C . PHE B 1 85 ? 9.148 -7.527 -2.059 1 97.69 85 PHE B C 1
ATOM 1588 O O . PHE B 1 85 ? 8.898 -6.773 -1.112 1 97.69 85 PHE B O 1
ATOM 1595 N N . GLN B 1 86 ? 9.812 -7.176 -3.066 1 97.44 86 GLN B N 1
ATOM 1596 C CA . GLN B 1 86 ? 10.188 -5.777 -3.234 1 97.44 86 GLN B CA 1
ATOM 1597 C C . GLN B 1 86 ? 9.211 -5.051 -4.152 1 97.44 86 GLN B C 1
ATOM 1599 O O . GLN B 1 86 ? 9.266 -5.207 -5.375 1 97.44 86 GLN B O 1
ATOM 1604 N N . VAL B 1 87 ? 8.438 -4.203 -3.604 1 98.44 87 VAL B N 1
ATOM 1605 C CA . VAL B 1 87 ? 7.383 -3.521 -4.344 1 98.44 87 VAL B CA 1
ATOM 1606 C C . VAL B 1 87 ? 7.969 -2.334 -5.105 1 98.44 87 VAL B C 1
ATOM 1608 O O . VAL B 1 87 ? 8.672 -1.5 -4.523 1 98.44 87 VAL B O 1
ATOM 1611 N N . HIS B 1 88 ? 7.586 -2.334 -6.402 1 97.19 88 HIS B N 1
ATOM 1612 C CA . HIS B 1 88 ? 7.996 -1.219 -7.246 1 97.19 88 HIS B CA 1
ATOM 1613 C C . HIS B 1 88 ? 6.809 -0.326 -7.598 1 97.19 88 HIS B C 1
ATOM 1615 O O . HIS B 1 88 ? 6.965 0.884 -7.773 1 97.19 88 HIS B O 1
ATOM 1621 N N . HIS B 1 89 ? 5.789 -0.944 -7.797 1 98.69 89 HIS B N 1
ATOM 1622 C CA . HIS B 1 89 ? 4.562 -0.219 -8.109 1 98.69 89 HIS B CA 1
ATOM 1623 C C . HIS B 1 89 ? 3.357 -0.846 -7.41 1 98.69 89 HIS B C 1
ATOM 1625 O O . HIS B 1 89 ? 3.248 -2.072 -7.336 1 98.69 89 HIS B O 1
ATOM 1631 N N . ALA B 1 90 ? 2.525 0.098 -6.945 1 98.88 90 ALA B N 1
ATOM 1632 C CA . ALA B 1 90 ? 1.251 -0.354 -6.395 1 98.88 90 ALA B CA 1
ATOM 1633 C C . ALA B 1 90 ? 0.147 0.667 -6.652 1 98.88 90 ALA B C 1
ATOM 1635 O O . ALA B 1 90 ? 0.379 1.876 -6.566 1 98.88 90 ALA B O 1
ATOM 1636 N N . SER B 1 91 ? -1.051 0.161 -6.875 1 98.81 91 SER B N 1
ATOM 1637 C CA . SER B 1 91 ? -2.25 0.983 -7 1 98.81 91 SER B CA 1
ATOM 1638 C C . SER B 1 91 ? -3.432 0.356 -6.27 1 98.81 91 SER B C 1
ATOM 1640 O O . SER B 1 91 ? -3.666 -0.85 -6.375 1 98.81 91 SER B O 1
ATOM 1642 N N . MET B 1 92 ? -4.086 1.22 -5.523 1 98.62 92 MET B N 1
ATOM 1643 C CA . MET B 1 92 ? -5.262 0.803 -4.758 1 98.62 92 MET B CA 1
ATOM 1644 C C . MET B 1 92 ? -6.418 1.774 -4.969 1 98.62 92 MET B C 1
ATOM 1646 O O . MET B 1 92 ? -6.215 2.988 -5.008 1 98.62 92 MET B O 1
ATOM 1650 N N . SER B 1 93 ? -7.551 1.125 -5.09 1 98.69 93 SER B N 1
ATOM 1651 C CA . SER B 1 93 ? -8.75 1.957 -5.199 1 98.69 93 SER B CA 1
ATOM 1652 C C . SER B 1 93 ? -9.961 1.264 -4.586 1 98.69 93 SER B C 1
ATOM 1654 O O . SER B 1 93 ? -10.086 0.041 -4.668 1 98.69 93 SER B O 1
ATOM 1656 N N . CYS B 1 94 ? -10.812 2.082 -4.027 1 97.94 94 CYS B N 1
ATOM 1657 C CA . CYS B 1 94 ? -12.07 1.594 -3.482 1 97.94 94 CYS B CA 1
ATOM 1658 C C . CYS B 1 94 ? -13.258 2.178 -4.242 1 97.94 94 CYS B C 1
ATOM 1660 O O . CYS B 1 94 ? -13.43 3.398 -4.289 1 97.94 94 CYS B O 1
ATOM 1662 N N . VAL B 1 95 ? -14.062 1.242 -4.828 1 96.5 95 VAL B N 1
ATOM 1663 C CA . VAL B 1 95 ? -15.273 1.622 -5.551 1 96.5 95 VAL B CA 1
ATOM 1664 C C . VAL B 1 95 ? -16.469 0.83 -5.012 1 96.5 95 VAL B C 1
ATOM 1666 O O . VAL B 1 95 ? -16.469 -0.403 -5.039 1 96.5 95 VAL B O 1
ATOM 1669 N N . ASN B 1 96 ? -17.328 1.528 -4.438 1 95.81 96 ASN B N 1
ATOM 1670 C CA . ASN B 1 96 ? -18.547 0.924 -3.9 1 95.81 96 ASN B CA 1
ATOM 1671 C C . ASN B 1 96 ? -18.234 -0.162 -2.877 1 95.81 96 ASN B C 1
ATOM 1673 O O . ASN B 1 96 ? -18.812 -1.249 -2.918 1 95.81 96 ASN B O 1
ATOM 1677 N N . GLY B 1 97 ? -17.234 0.07 -2.145 1 94.94 97 GLY B N 1
ATOM 1678 C CA . GLY B 1 97 ? -16.906 -0.84 -1.062 1 94.94 97 GLY B CA 1
ATOM 1679 C C . GLY B 1 97 ? -15.945 -1.944 -1.483 1 94.94 97 GLY B C 1
ATOM 1680 O O . GLY B 1 97 ? -15.469 -2.711 -0.646 1 94.94 97 GLY B O 1
ATOM 1681 N N . LEU B 1 98 ? -15.703 -1.977 -2.832 1 96.69 98 LEU B N 1
ATOM 1682 C CA . LEU B 1 98 ? -14.781 -2.98 -3.357 1 96.69 98 LEU B CA 1
ATOM 1683 C C . LEU B 1 98 ? -13.375 -2.414 -3.48 1 96.69 98 LEU B C 1
ATOM 1685 O O . LEU B 1 98 ? -13.164 -1.395 -4.145 1 96.69 98 LEU B O 1
ATOM 1689 N N . MET B 1 99 ? -12.43 -3.127 -2.84 1 97.5 99 MET B N 1
ATOM 1690 C CA . MET B 1 99 ? -11.031 -2.725 -2.912 1 97.5 99 MET B CA 1
ATOM 1691 C C . MET B 1 99 ? -10.305 -3.488 -4.016 1 97.5 99 MET B C 1
ATOM 1693 O O . MET B 1 99 ? -10.281 -4.719 -4.016 1 97.5 99 MET B O 1
ATOM 1697 N N . LEU B 1 100 ? -9.75 -2.684 -4.949 1 98.56 100 LEU B N 1
ATOM 1698 C CA . LEU B 1 100 ? -8.906 -3.223 -6.008 1 98.56 100 LEU B CA 1
ATOM 1699 C C . LEU B 1 100 ? -7.438 -2.873 -5.762 1 98.56 100 LEU B C 1
ATOM 1701 O O . LEU B 1 100 ? -7.102 -1.707 -5.547 1 98.56 100 LEU B O 1
ATOM 1705 N N . GLN B 1 101 ? -6.609 -3.869 -5.699 1 98.56 101 GLN B N 1
ATOM 1706 C CA . GLN B 1 101 ? -5.188 -3.674 -5.434 1 98.56 101 GLN B CA 1
ATOM 1707 C C . GLN B 1 101 ? -4.332 -4.316 -6.52 1 98.56 101 GLN B C 1
ATOM 1709 O O . GLN B 1 101 ? -4.43 -5.523 -6.762 1 98.56 101 GLN B O 1
ATOM 1714 N N . ASP B 1 102 ? -3.551 -3.549 -7.207 1 98.75 102 ASP B N 1
ATOM 1715 C CA . ASP B 1 102 ? -2.598 -4.016 -8.211 1 98.75 102 ASP B CA 1
ATOM 1716 C C . ASP B 1 102 ? -1.163 -3.705 -7.785 1 98.75 102 ASP B C 1
ATOM 1718 O O . ASP B 1 102 ? -0.821 -2.549 -7.531 1 98.75 102 ASP B O 1
ATOM 1722 N N . ILE B 1 103 ? -0.364 -4.734 -7.75 1 98.81 103 ILE B N 1
ATOM 1723 C CA . ILE B 1 103 ? 1.002 -4.602 -7.258 1 98.81 103 ILE B CA 1
ATOM 1724 C C . ILE B 1 103 ? 1.979 -5.184 -8.273 1 98.81 103 ILE B C 1
ATOM 1726 O O . ILE B 1 103 ? 1.729 -6.246 -8.844 1 98.81 103 ILE B O 1
ATOM 1730 N N . VAL B 1 104 ? 3.035 -4.473 -8.492 1 98.44 104 VAL B N 1
ATOM 1731 C CA . VAL B 1 104 ? 4.199 -4.996 -9.195 1 98.44 104 VAL B CA 1
ATOM 1732 C C . VAL B 1 104 ? 5.391 -5.07 -8.242 1 98.44 104 VAL B C 1
ATOM 1734 O O . VAL B 1 104 ? 5.723 -4.09 -7.578 1 98.44 104 VAL B O 1
ATOM 1737 N N . ALA B 1 105 ? 5.984 -6.242 -8.18 1 98.38 105 ALA B N 1
ATOM 1738 C CA . ALA B 1 105 ? 7.062 -6.445 -7.215 1 98.38 105 ALA B CA 1
ATOM 1739 C C . ALA B 1 105 ? 8.117 -7.402 -7.766 1 98.38 105 ALA B C 1
ATOM 1741 O O . ALA B 1 105 ? 7.871 -8.109 -8.742 1 98.38 105 ALA B O 1
ATOM 1742 N N . LYS B 1 106 ? 9.312 -7.328 -7.188 1 97.06 106 LYS B N 1
ATOM 1743 C CA . LYS B 1 106 ? 10.328 -8.352 -7.414 1 97.06 106 LYS B CA 1
ATOM 1744 C C . LYS B 1 106 ? 10.094 -9.57 -6.527 1 97.06 106 LYS B C 1
ATOM 1746 O O . LYS B 1 106 ? 9.812 -9.43 -5.332 1 97.06 106 LYS B O 1
ATOM 1751 N N . ILE B 1 107 ? 10.133 -10.641 -7.152 1 97.19 107 ILE B N 1
ATOM 1752 C CA . ILE B 1 107 ? 9.938 -11.898 -6.438 1 97.19 107 ILE B CA 1
ATOM 1753 C C . ILE B 1 107 ? 11.18 -12.219 -5.609 1 97.19 107 ILE B C 1
ATOM 1755 O O . ILE B 1 107 ? 12.305 -12.172 -6.117 1 97.19 107 ILE B O 1
ATOM 1759 N N . PRO B 1 108 ? 11.023 -12.484 -4.32 1 94.69 108 PRO B N 1
ATOM 1760 C CA . PRO B 1 108 ? 12.188 -12.891 -3.531 1 94.69 108 PRO B CA 1
ATOM 1761 C C . PRO B 1 108 ? 12.805 -14.203 -4.023 1 94.69 108 PRO B C 1
ATOM 1763 O O . PRO B 1 108 ? 12.156 -14.953 -4.758 1 94.69 108 PRO B O 1
ATOM 1766 N N . TYR B 1 109 ? 14.008 -14.391 -3.648 1 89.31 109 TYR B N 1
ATOM 1767 C CA . TYR B 1 109 ? 14.711 -15.609 -4.035 1 89.31 109 TYR B CA 1
ATOM 1768 C C . TYR B 1 109 ? 14 -16.844 -3.504 1 89.31 109 TYR B C 1
ATOM 1770 O O . TYR B 1 109 ? 13.492 -16.844 -2.379 1 89.31 109 TYR B O 1
ATOM 1778 N N . GLY B 1 110 ? 13.82 -17.828 -4.281 1 86.31 110 GLY B N 1
ATOM 1779 C CA . GLY B 1 110 ? 13.289 -19.109 -3.824 1 86.31 110 GLY B CA 1
ATOM 1780 C C . GLY B 1 110 ? 11.836 -19.312 -4.207 1 86.31 110 GLY B C 1
ATOM 1781 O O . GLY B 1 110 ? 11.336 -20.438 -4.164 1 86.31 110 GLY B O 1
ATOM 1782 N N . LEU B 1 111 ? 11.219 -18.141 -4.516 1 84.25 111 LEU B N 1
ATOM 1783 C CA . LEU B 1 111 ? 9.844 -18.297 -5 1 84.25 111 LEU B CA 1
ATOM 1784 C C . LEU B 1 111 ? 9.805 -18.281 -6.523 1 84.25 111 LEU B C 1
ATOM 1786 O O . LEU B 1 111 ? 10.305 -17.359 -7.156 1 84.25 111 LEU B O 1
ATOM 1790 N N . THR B 1 112 ? 9.422 -19.344 -7.125 1 78.75 112 THR B N 1
ATOM 1791 C CA . THR B 1 112 ? 9.703 -19.438 -8.555 1 78.75 112 THR B CA 1
ATOM 1792 C C . THR B 1 112 ? 8.406 -19.609 -9.344 1 78.75 112 THR B C 1
ATOM 1794 O O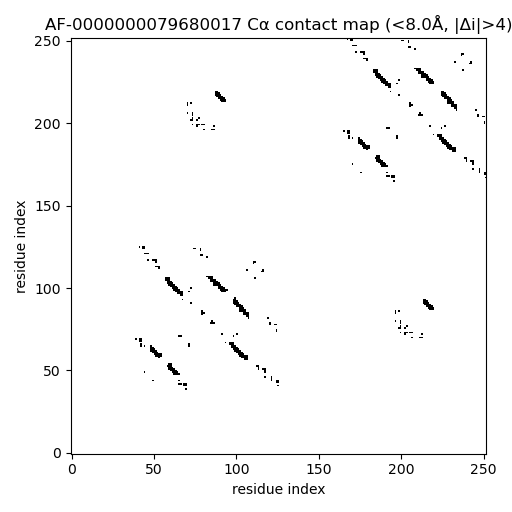 . THR B 1 112 ? 8.352 -19.281 -10.531 1 78.75 112 THR B O 1
ATOM 1797 N N . THR B 1 113 ? 7.383 -20.109 -8.695 1 90.75 113 THR B N 1
ATOM 1798 C CA . THR B 1 113 ? 6.195 -20.344 -9.508 1 90.75 113 THR B CA 1
ATOM 1799 C C . THR B 1 113 ? 5.031 -19.484 -9.039 1 90.75 113 THR B C 1
ATOM 1801 O O . THR B 1 113 ? 4.984 -19.078 -7.871 1 90.75 113 THR B O 1
ATOM 1804 N N . GLU B 1 114 ? 4.141 -19.25 -9.945 1 94.62 114 GLU B N 1
ATOM 1805 C CA . GLU B 1 114 ? 2.936 -18.484 -9.633 1 94.62 114 GLU B CA 1
ATOM 1806 C C . GLU B 1 114 ? 2.105 -19.172 -8.555 1 94.62 114 GLU B C 1
ATOM 1808 O O . GLU B 1 114 ? 1.562 -18.516 -7.664 1 94.62 114 GLU B O 1
ATOM 1813 N N . GLU B 1 115 ? 2.012 -20.531 -8.664 1 93.5 115 GLU B N 1
ATOM 1814 C CA . GLU B 1 115 ? 1.238 -21.297 -7.688 1 93.5 115 GLU B CA 1
ATOM 1815 C C . GLU B 1 115 ? 1.836 -21.172 -6.289 1 93.5 115 GLU B C 1
ATOM 1817 O O . GLU B 1 115 ? 1.104 -21.062 -5.301 1 93.5 115 GLU B O 1
ATOM 1822 N N . ALA B 1 116 ? 3.117 -21.25 -6.238 1 95.25 116 ALA B N 1
ATOM 1823 C CA . ALA B 1 116 ? 3.785 -21.109 -4.945 1 95.25 116 ALA B CA 1
ATOM 1824 C C . ALA B 1 116 ? 3.553 -19.719 -4.355 1 95.25 116 ALA B C 1
ATOM 1826 O O . ALA B 1 116 ? 3.318 -19.594 -3.152 1 95.25 116 ALA B O 1
ATOM 1827 N N . ILE B 1 117 ? 3.596 -18.719 -5.16 1 97 117 ILE B N 1
ATOM 1828 C CA . ILE B 1 117 ? 3.383 -17.344 -4.723 1 97 117 ILE B CA 1
ATOM 1829 C C . ILE B 1 117 ? 1.952 -17.172 -4.219 1 97 117 ILE B C 1
ATOM 1831 O O . ILE B 1 117 ? 1.727 -16.625 -3.141 1 97 117 ILE B O 1
ATOM 1835 N N . LYS B 1 118 ? 1.062 -17.703 -4.984 1 96.06 118 LYS B N 1
ATOM 1836 C CA . LYS B 1 118 ? -0.348 -17.625 -4.613 1 96.06 118 LYS B CA 1
ATOM 1837 C C . LYS B 1 118 ? -0.602 -18.297 -3.264 1 96.06 118 LYS B C 1
ATOM 1839 O O . LYS B 1 118 ? -1.268 -17.719 -2.398 1 96.06 118 LYS B O 1
ATOM 1844 N N . SER B 1 119 ? -0.064 -19.5 -3.119 1 95.5 119 SER B N 1
ATOM 1845 C CA . SER B 1 119 ? -0.242 -20.234 -1.876 1 95.5 119 SER B CA 1
ATOM 1846 C C . SER B 1 119 ? 0.35 -19.484 -0.691 1 95.5 119 SER B C 1
ATOM 1848 O O . SER B 1 119 ? -0.271 -19.406 0.37 1 95.5 119 SER B O 1
ATOM 1850 N N . ALA B 1 120 ? 1.529 -18.922 -0.888 1 96.31 120 ALA B N 1
ATOM 1851 C CA . ALA B 1 120 ? 2.195 -18.188 0.178 1 96.31 120 ALA B CA 1
ATOM 1852 C C . ALA B 1 120 ? 1.394 -16.938 0.563 1 96.31 120 ALA B C 1
ATOM 1854 O O . ALA B 1 120 ? 1.213 -16.656 1.749 1 96.31 120 ALA B O 1
ATOM 1855 N N . LEU B 1 121 ? 0.879 -16.203 -0.427 1 97.19 121 LEU B N 1
ATOM 1856 C CA . LEU B 1 121 ? 0.096 -15 -0.188 1 97.19 121 LEU B CA 1
ATOM 1857 C C . LEU B 1 121 ? -1.208 -15.336 0.53 1 97.19 121 LEU B C 1
ATOM 1859 O O . LEU B 1 121 ? -1.581 -14.656 1.491 1 97.19 121 LEU B O 1
ATOM 1863 N N . LEU B 1 122 ? -1.865 -16.391 0.132 1 96.5 122 LEU B N 1
ATOM 1864 C CA . LEU B 1 122 ? -3.123 -16.797 0.749 1 96.5 122 LEU B CA 1
ATOM 1865 C C . LEU B 1 122 ? -2.916 -17.172 2.211 1 96.5 122 LEU B C 1
ATOM 1867 O O . LEU B 1 122 ? -3.756 -16.859 3.061 1 96.5 122 LEU B O 1
ATOM 1871 N N . TRP B 1 123 ? -1.856 -17.781 2.482 1 95.69 123 TRP B N 1
ATOM 1872 C CA . TRP B 1 123 ? -1.534 -18.156 3.855 1 95.69 123 TRP B CA 1
ATOM 1873 C C . TRP B 1 123 ? -1.339 -16.922 4.73 1 95.69 123 TRP B C 1
ATOM 1875 O O . TRP B 1 123 ? -1.853 -16.859 5.848 1 95.69 123 TRP B O 1
ATOM 1885 N N . LYS B 1 124 ? -0.636 -15.945 4.184 1 96.06 124 LYS B N 1
ATOM 1886 C CA . LYS B 1 124 ? -0.303 -14.75 4.957 1 96.06 124 LYS B CA 1
ATOM 1887 C C . LYS B 1 124 ? -1.521 -13.844 5.121 1 96.06 124 LYS B C 1
ATOM 1889 O O . LYS B 1 124 ? -1.6 -13.07 6.078 1 96.06 124 LYS B O 1
ATOM 1894 N N . LEU B 1 125 ? -2.434 -13.883 4.211 1 95.81 125 LEU B N 1
ATOM 1895 C CA . LEU B 1 125 ? -3.574 -12.977 4.203 1 95.81 125 LEU B CA 1
ATOM 1896 C C . LEU B 1 125 ? -4.758 -13.586 4.949 1 95.81 125 LEU B C 1
ATOM 1898 O O . LEU B 1 125 ? -5.828 -12.977 5.023 1 95.81 125 LEU B O 1
ATOM 1902 N N . GLN B 1 126 ? -4.719 -14.789 5.504 1 85.62 126 GLN B N 1
ATOM 1903 C CA . GLN B 1 126 ? -5.777 -15.422 6.285 1 85.62 126 GLN B CA 1
ATOM 1904 C C . GLN B 1 126 ? -5.77 -14.922 7.727 1 85.62 126 GLN B C 1
ATOM 1906 O O . GLN B 1 126 ? -4.727 -14.508 8.242 1 85.62 126 GLN B O 1
#

Foldseek 3Di:
DPPPPPPPPPPPPPPPPPPVPPDPDPDDPPPPDPPCCCVLVLFQFDLVQWDWDQDPPQKIKIKGKTFPGDPQVVQQVVLCVVQPWAWDDWDWDDDPRMIIIITITHHDPPQDDRVSVSVSSSVSSD/DPPPPPPPPPPPPPPPPPPVPPPPPPDDDPPPDPPPVCVLVLFQFDLVQWDWDQDPPQKIKIKGKTFPGDPQVVQQVVLCVVQPWAWDDWDWDDDPRMIIIITITHHDPPQDDRVSVSVSSSVSSD

Secondary structure (DSSP, 8-state):
-------------------------------------------PPPGGGEEEEEPGGGEEEEEEEEES-S-HHHHHHHHHHHTT-EEEEEEEEEETTEEEEEEEEEPPTT---HHHHHHHHHHHT-/-------------------------------------------PPPGGGEEEEEPGGGEEEEEEEEES-S-HHHHHHHHHHHTT-EEEEEEEEEETTEEEEEEEEEPPTT---HHHHHHHHHHHT-

Nearest PDB structures (foldseek):
  5it0-assembly1_A-2  TM=8.196E-01  e=8.413E-03  Mycobacterium avium 104
  5is2-assembly1_A-2  TM=8.217E-01  e=1.077E-02  Mycobacterium avium 104
  3ibw-assembly1_B  TM=7.513E-01  e=7.910E-03  Chlorobaculum tepidum
  1sc6-assembly1_C  TM=7.303E-01  e=7.764E-02  Escherichia coli
  3k5p-assembly1_A  TM=7.716E-01  e=1.843E-01  Brucella abortus 2308

Solvent-accessible surface area (backbone atoms only — not comparable to full-atom values): 15305 Å² total; per-residue (Å²): 131,84,78,76,77,76,78,77,75,78,77,77,75,77,73,79,75,76,74,78,78,72,82,74,82,78,80,82,80,75,81,71,75,76,73,67,78,61,61,77,65,65,67,64,64,51,72,88,34,51,47,66,43,73,46,76,94,52,26,30,39,39,38,41,51,42,64,67,52,86,54,51,68,28,50,51,33,44,39,37,49,77,64,49,38,47,74,41,33,35,41,36,38,56,57,94,57,35,28,42,36,42,37,33,26,37,55,33,89,90,63,84,45,51,67,58,48,50,55,54,50,48,62,58,55,95,132,85,77,75,76,75,78,78,76,78,76,76,72,78,75,80,76,76,76,82,76,72,84,72,84,77,79,84,77,76,82,70,75,76,72,70,73,64,61,76,64,64,67,64,65,51,73,89,33,52,47,67,44,74,46,77,94,52,26,32,41,39,36,40,52,43,63,67,51,85,53,50,69,29,50,50,35,42,39,36,49,77,65,49,39,46,75,40,34,36,41,35,38,54,58,95,56,34,27,41,36,42,36,34,26,37,56,34,89,91,64,83,45,50,68,59,48,48,52,52,50,46,62,57,55,95

Organism: Gossypium tomentosum (NCBI:txid34277)

InterPro domains:
  IPR045084 Transcription factor AIB/MYC-like [PTHR11514] (31-124)
  IPR054502 Plant bHLH transcription factor, ACT-like domain [PF22754] (49-121)

Sequence (252 aa):
MVRSGTIKIVKVDVIDAMDNQSATTSEEVAAARPSNSSSAATARISDQQLDVKVMGNNDVMIRVQSENVNYPGARLMSALRELEFQVHHASMSCVNGLMLQDIVAKIPYGLTTEEAIKSALLWKLQMVRSGTIKIVKVDVIDAMDNQSATTSEEVAAARPSNSSSAATARISDQQLDVKVMGNNDVMIRVQSENVNYPGARLMSALRELEFQVHHASMSCVNGLMLQDIVAKIPYGLTTEEAIKSALLWKLQ

pLDDT: mean 72.81, std 31.76, range [23.44, 98.88]